Protein AF-A0AAE0ARJ4-F1 (afdb_monomer_lite)

Structure (mmCIF, N/CA/C/O backbone):
data_AF-A0AAE0ARJ4-F1
#
_entry.id   AF-A0AAE0ARJ4-F1
#
loop_
_atom_site.group_PDB
_atom_site.id
_atom_site.type_symbol
_atom_site.label_atom_id
_atom_site.label_alt_id
_atom_site.label_comp_id
_atom_site.label_asym_id
_atom_site.label_entity_id
_atom_site.label_seq_id
_atom_site.pdbx_PDB_ins_code
_atom_site.Cartn_x
_atom_site.Cartn_y
_atom_site.Cartn_z
_atom_site.occupancy
_atom_site.B_iso_or_equiv
_atom_site.auth_seq_id
_atom_site.auth_comp_id
_atom_site.auth_asym_id
_atom_site.auth_atom_id
_atom_site.pdbx_PDB_model_num
ATOM 1 N N . MET A 1 1 ? -8.077 -15.598 64.059 1.00 39.16 1 MET A N 1
ATOM 2 C CA . MET A 1 1 ? -7.031 -16.330 63.317 1.00 39.16 1 MET A CA 1
ATOM 3 C C . MET A 1 1 ? -6.894 -15.652 61.961 1.00 39.16 1 MET A C 1
ATOM 5 O O . MET A 1 1 ? -7.806 -15.811 61.159 1.00 39.16 1 MET A O 1
ATOM 9 N N . PRO A 1 2 ? -5.884 -14.800 61.727 1.00 33.97 2 PRO A N 1
ATOM 10 C CA . PRO A 1 2 ? -5.671 -14.218 60.411 1.00 33.97 2 PRO A CA 1
ATOM 11 C C . PRO A 1 2 ? -4.959 -15.254 59.535 1.00 33.97 2 PRO A C 1
ATOM 13 O O . PRO A 1 2 ? -3.870 -15.714 59.869 1.00 33.97 2 PRO A O 1
ATOM 16 N N . THR A 1 3 ? -5.609 -15.664 58.452 1.00 35.19 3 THR A N 1
ATOM 17 C CA . THR A 1 3 ? -5.031 -16.571 57.459 1.00 35.19 3 THR A CA 1
ATOM 18 C C . THR A 1 3 ? -4.068 -15.775 56.588 1.00 35.19 3 THR A C 1
ATOM 20 O O . THR A 1 3 ? -4.485 -14.926 55.803 1.00 35.19 3 THR A O 1
ATOM 23 N N . THR A 1 4 ? -2.774 -16.029 56.754 1.00 36.47 4 THR A N 1
ATOM 24 C CA . THR A 1 4 ? -1.713 -15.546 55.870 1.00 36.47 4 THR A CA 1
ATOM 25 C C . THR A 1 4 ? -1.931 -16.141 54.480 1.00 36.47 4 THR A C 1
ATOM 27 O O . THR A 1 4 ? -1.872 -17.357 54.314 1.00 36.47 4 THR A O 1
ATOM 30 N N . VAL A 1 5 ? -2.219 -15.303 53.485 1.00 41.47 5 VAL A N 1
ATOM 31 C CA . VAL A 1 5 ? -2.257 -15.717 52.078 1.00 41.47 5 VAL A CA 1
ATOM 32 C C . VAL A 1 5 ? -0.826 -15.649 51.552 1.00 41.47 5 VAL A C 1
ATOM 34 O O . VAL A 1 5 ? -0.248 -14.566 51.476 1.00 41.47 5 VAL A O 1
ATOM 37 N N . GLU A 1 6 ? -0.231 -16.800 51.239 1.00 35.50 6 GLU A N 1
ATOM 38 C CA . GLU A 1 6 ? 1.051 -16.845 50.532 1.00 35.50 6 GLU A CA 1
ATOM 39 C C . GLU A 1 6 ? 0.891 -16.317 49.095 1.00 35.50 6 GLU A C 1
ATOM 41 O O . GLU A 1 6 ? -0.122 -16.590 48.444 1.00 35.50 6 GLU A O 1
ATOM 46 N N . PRO A 1 7 ? 1.873 -15.571 48.560 1.00 34.31 7 PRO A N 1
ATOM 47 C CA . PRO A 1 7 ? 1.808 -15.081 47.193 1.00 34.31 7 PRO A CA 1
ATOM 48 C C . PRO A 1 7 ? 1.959 -16.233 46.191 1.00 34.31 7 PRO A C 1
ATOM 50 O O . PRO A 1 7 ? 2.923 -17.000 46.224 1.00 34.31 7 PRO A O 1
ATOM 53 N N . VAL A 1 8 ? 1.014 -16.311 45.253 1.00 38.69 8 VAL A N 1
ATOM 54 C CA . VAL A 1 8 ? 1.065 -17.209 44.095 1.00 38.69 8 VAL A CA 1
ATOM 55 C C . VAL A 1 8 ? 2.294 -16.858 43.252 1.00 38.69 8 VAL A C 1
ATOM 57 O O . VAL A 1 8 ? 2.370 -15.782 42.659 1.00 38.69 8 VAL A O 1
ATOM 60 N N . LYS A 1 9 ? 3.269 -17.770 43.181 1.00 34.84 9 LYS A N 1
ATOM 61 C CA . LYS A 1 9 ? 4.365 -17.683 42.210 1.00 34.84 9 LYS A CA 1
ATOM 62 C C . LYS A 1 9 ? 3.799 -17.948 40.814 1.00 34.84 9 LYS A C 1
ATOM 64 O O . LYS A 1 9 ? 3.525 -19.092 40.467 1.00 34.84 9 LYS A O 1
ATOM 69 N N . LEU A 1 10 ? 3.645 -16.898 40.011 1.00 35.44 10 LEU A N 1
ATOM 70 C CA . LEU A 1 10 ? 3.461 -17.020 38.565 1.00 35.44 10 LEU A CA 1
ATOM 71 C C . LEU A 1 10 ? 4.750 -17.590 37.960 1.00 35.44 10 LEU A C 1
ATOM 73 O O . LEU A 1 10 ? 5.777 -16.914 37.895 1.00 35.44 10 LEU A O 1
ATOM 77 N N . SER A 1 11 ? 4.712 -18.858 37.551 1.00 37.19 11 SER A N 1
ATOM 78 C CA . SER A 1 11 ? 5.770 -19.461 36.746 1.00 37.19 11 SER A CA 1
ATOM 79 C C . SER A 1 11 ? 5.710 -18.878 35.333 1.00 37.19 11 SER A C 1
ATOM 81 O O . SER A 1 11 ? 4.881 -19.283 34.519 1.00 37.19 11 SER A O 1
ATOM 83 N N . ASN A 1 12 ? 6.595 -17.928 35.037 1.00 39.12 12 ASN A N 1
ATOM 84 C CA . ASN A 1 12 ? 6.851 -17.466 33.676 1.00 39.12 12 ASN A CA 1
ATOM 85 C C . ASN A 1 12 ? 7.648 -18.529 32.916 1.00 39.12 12 ASN A C 1
ATOM 87 O O . ASN A 1 12 ? 8.866 -18.445 32.786 1.00 39.12 12 ASN A O 1
ATOM 91 N N . SER A 1 13 ? 6.954 -19.538 32.413 1.00 39.25 13 SER A N 1
ATOM 92 C CA . SER A 1 13 ? 7.490 -20.427 31.387 1.00 39.25 13 SER A CA 1
ATOM 93 C C . SER A 1 13 ? 6.327 -20.937 30.552 1.00 39.25 13 SER A C 1
ATOM 95 O O . SER A 1 13 ? 5.707 -21.948 30.878 1.00 39.25 13 SER A O 1
ATOM 97 N N . ILE A 1 14 ? 6.013 -20.192 29.490 1.00 39.69 14 ILE A N 1
ATOM 98 C CA . ILE A 1 14 ? 5.225 -20.702 28.368 1.00 39.69 14 ILE A CA 1
ATOM 99 C C . ILE A 1 14 ? 6.068 -21.819 27.733 1.00 39.69 14 ILE A C 1
ATOM 101 O O . ILE A 1 14 ? 7.216 -21.552 27.372 1.00 39.69 14 ILE A O 1
ATOM 105 N N . PRO A 1 15 ? 5.562 -23.056 27.606 1.00 32.00 15 PRO A N 1
ATOM 106 C CA . PRO A 1 15 ? 6.270 -24.108 26.891 1.00 32.00 15 PRO A CA 1
ATOM 107 C C . PRO A 1 15 ? 6.385 -23.722 25.411 1.00 32.00 15 PRO A C 1
ATOM 109 O O . PRO A 1 15 ? 5.408 -23.772 24.669 1.00 32.00 15 PRO A O 1
ATOM 112 N N . THR A 1 16 ? 7.574 -23.323 24.964 1.00 33.66 16 THR A N 1
ATOM 113 C CA . THR A 1 16 ? 7.905 -23.178 23.543 1.00 33.66 16 THR A CA 1
ATOM 114 C C . THR A 1 16 ? 8.183 -24.554 22.952 1.00 33.66 16 THR A C 1
ATOM 116 O O . THR A 1 16 ? 9.319 -24.928 22.676 1.00 33.66 16 THR A O 1
ATOM 119 N N . THR A 1 17 ? 7.128 -25.338 22.749 1.00 32.78 17 THR A N 1
ATOM 120 C CA . THR A 1 17 ? 7.165 -26.389 21.733 1.00 32.78 17 THR A CA 1
ATOM 121 C C . THR A 1 17 ? 6.863 -25.712 20.405 1.00 32.78 17 THR A C 1
ATOM 123 O O . THR A 1 17 ? 5.702 -25.480 20.072 1.00 32.78 17 THR A O 1
ATOM 126 N N . THR A 1 18 ? 7.907 -25.317 19.678 1.00 34.06 18 THR A N 1
ATOM 127 C CA . THR A 1 18 ? 7.782 -24.916 18.276 1.00 34.06 18 THR A CA 1
ATOM 128 C C . THR A 1 18 ? 7.120 -26.073 17.522 1.00 34.06 18 THR A C 1
ATOM 130 O O . THR A 1 18 ? 7.649 -27.189 17.557 1.00 34.06 18 THR A O 1
ATOM 133 N N . PRO A 1 19 ? 5.957 -25.864 16.877 1.00 37.56 19 PRO A N 1
ATOM 134 C CA . PRO A 1 19 ? 5.402 -26.857 15.970 1.00 37.56 19 PRO A CA 1
ATOM 135 C C . PRO A 1 19 ? 6.440 -27.172 14.884 1.00 37.56 19 PRO A C 1
ATOM 137 O O . PRO A 1 19 ? 7.241 -26.292 14.552 1.00 37.56 19 PRO A O 1
ATOM 140 N N . PRO A 1 20 ? 6.460 -28.392 14.322 1.00 38.47 20 PRO A N 1
ATOM 141 C CA . PRO A 1 20 ? 7.282 -28.666 13.151 1.00 38.47 20 PRO A CA 1
ATOM 142 C C . PRO A 1 20 ? 6.956 -27.619 12.080 1.00 38.47 20 PRO A C 1
ATOM 144 O O . PRO A 1 20 ? 5.800 -27.465 11.693 1.00 38.47 20 PRO A O 1
ATOM 147 N N . HIS A 1 21 ? 7.968 -26.849 11.675 1.00 46.66 21 HIS A N 1
ATOM 148 C CA . HIS A 1 21 ? 7.829 -25.872 10.606 1.00 46.66 21 HIS A CA 1
ATOM 149 C C . HIS A 1 21 ? 7.408 -26.617 9.341 1.00 46.66 21 HIS A C 1
ATOM 151 O O . HIS A 1 21 ? 8.157 -27.465 8.850 1.00 46.66 21 HIS A O 1
ATOM 157 N N . ASP A 1 22 ? 6.228 -26.292 8.814 1.00 50.38 22 ASP A N 1
ATOM 158 C CA . ASP A 1 22 ? 5.910 -26.625 7.434 1.00 50.38 22 ASP A CA 1
ATOM 159 C C . ASP A 1 22 ? 7.039 -26.073 6.547 1.00 50.38 22 ASP A C 1
ATOM 161 O O . ASP A 1 22 ? 7.503 -24.946 6.776 1.00 50.38 22 ASP A O 1
ATOM 165 N N . PRO A 1 23 ? 7.533 -26.848 5.566 1.00 53.09 23 PRO A N 1
ATOM 166 C CA . PRO A 1 23 ? 8.534 -26.345 4.643 1.00 53.09 23 PRO A CA 1
ATOM 167 C C . PRO A 1 23 ? 7.993 -25.070 3.996 1.00 53.09 23 PRO A C 1
ATOM 169 O O . PRO A 1 23 ? 6.851 -25.045 3.530 1.00 53.09 23 PRO A O 1
ATOM 172 N N . LEU A 1 24 ? 8.816 -24.014 4.000 1.00 44.53 24 LEU A N 1
ATOM 173 C CA . LEU A 1 24 ? 8.483 -22.727 3.389 1.00 44.53 24 LEU A CA 1
ATOM 174 C C . LEU A 1 24 ? 7.865 -22.981 2.005 1.00 44.53 24 LEU A C 1
ATOM 176 O O . LEU A 1 24 ? 8.424 -23.773 1.245 1.00 44.53 24 LEU A O 1
ATOM 180 N N . PRO A 1 25 ? 6.721 -22.376 1.660 1.00 50.94 25 PRO A N 1
ATOM 181 C CA . PRO A 1 25 ? 6.145 -22.549 0.336 1.00 50.94 25 PRO A CA 1
ATOM 182 C C . PRO A 1 25 ? 7.183 -22.287 -0.758 1.00 50.94 25 PRO A C 1
ATOM 184 O O . PRO A 1 25 ? 8.028 -21.410 -0.598 1.00 50.94 25 PRO A O 1
ATOM 187 N N . LYS A 1 26 ? 7.129 -23.034 -1.868 1.00 47.22 26 LYS A N 1
ATOM 188 C CA . LYS A 1 26 ? 8.142 -22.972 -2.943 1.00 47.22 26 LYS A CA 1
ATOM 189 C C . LYS A 1 26 ? 8.453 -21.544 -3.422 1.00 47.22 26 LYS A C 1
ATOM 191 O O . LYS A 1 26 ? 9.600 -21.259 -3.731 1.00 47.22 26 LYS A O 1
ATOM 196 N N . TYR A 1 27 ? 7.473 -20.638 -3.368 1.00 49.41 27 TYR A N 1
ATOM 197 C CA . TYR A 1 27 ? 7.632 -19.218 -3.710 1.00 49.41 27 TYR A CA 1
ATOM 198 C C . TYR A 1 27 ? 8.577 -18.424 -2.781 1.00 49.41 27 TYR A C 1
ATOM 200 O O . TYR A 1 27 ? 8.923 -17.291 -3.089 1.00 49.41 27 TYR A O 1
ATOM 208 N N . LEU A 1 28 ? 8.994 -18.990 -1.642 1.00 39.81 28 LEU A N 1
ATOM 209 C CA . LEU A 1 28 ? 10.001 -18.427 -0.730 1.00 39.81 28 LEU A CA 1
ATOM 210 C C . LEU A 1 28 ? 11.362 -19.136 -0.830 1.00 39.81 28 LEU A C 1
ATOM 212 O O . LEU A 1 28 ? 12.281 -18.764 -0.106 1.00 39.81 28 LEU A O 1
ATOM 216 N N . GLN A 1 29 ? 11.486 -20.182 -1.656 1.00 46.53 29 GLN A N 1
ATOM 217 C CA . GLN A 1 29 ? 12.683 -21.034 -1.731 1.00 46.53 29 GLN A CA 1
ATOM 218 C C . GLN A 1 29 ? 13.488 -20.865 -3.029 1.00 46.53 29 GLN A C 1
ATOM 220 O O . GLN A 1 29 ? 14.588 -21.405 -3.127 1.00 46.53 29 GLN A O 1
ATOM 225 N N . GLU A 1 30 ? 12.976 -20.140 -4.023 1.00 43.16 30 GLU A N 1
ATOM 226 C CA . GLU A 1 30 ? 13.669 -19.948 -5.300 1.00 43.16 30 GLU A CA 1
ATOM 227 C C . GLU A 1 30 ? 14.527 -18.671 -5.270 1.00 43.16 30 GLU A C 1
ATOM 229 O O . GLU A 1 30 ? 14.035 -17.562 -5.475 1.00 43.16 30 GLU A O 1
ATOM 234 N N . GLU A 1 31 ? 15.836 -18.823 -5.037 1.00 46.34 31 GLU A N 1
ATOM 235 C CA . GLU A 1 31 ? 16.823 -17.806 -5.422 1.00 46.34 31 GLU A CA 1
ATOM 236 C C . GLU A 1 31 ? 16.852 -17.724 -6.958 1.00 46.34 31 GLU A C 1
ATOM 238 O O . GLU A 1 31 ? 17.425 -18.566 -7.648 1.00 46.34 31 GLU A O 1
ATOM 243 N N . TYR A 1 32 ? 16.155 -16.726 -7.501 1.00 50.34 32 TYR A N 1
ATOM 244 C CA . TYR A 1 32 ? 15.994 -16.519 -8.938 1.00 50.34 32 TYR A CA 1
ATOM 245 C C . TYR A 1 32 ? 17.234 -15.834 -9.531 1.00 50.34 32 TYR A C 1
ATOM 247 O O . TYR A 1 32 ? 17.537 -14.681 -9.212 1.00 50.34 32 TYR A O 1
ATOM 255 N N . GLU A 1 33 ? 17.947 -16.509 -10.435 1.00 50.28 33 GLU A N 1
ATOM 256 C CA . GLU A 1 33 ? 19.077 -15.906 -11.148 1.00 50.28 33 GLU A CA 1
ATOM 257 C C . GLU A 1 33 ? 18.603 -14.764 -12.075 1.00 50.28 33 GLU A C 1
ATOM 259 O O . GLU A 1 33 ? 17.806 -14.930 -13.004 1.00 50.28 33 GLU A O 1
ATOM 264 N N . MET A 1 34 ? 19.097 -13.555 -11.808 1.00 48.94 34 MET A N 1
ATOM 265 C CA . MET A 1 34 ? 18.763 -12.331 -12.542 1.00 48.94 34 MET A CA 1
ATOM 266 C C . MET A 1 34 ? 19.471 -12.296 -13.908 1.00 48.94 34 MET A C 1
ATOM 268 O O . MET A 1 34 ? 20.697 -12.414 -13.974 1.00 48.94 34 MET A O 1
ATOM 272 N N . THR A 1 35 ? 18.724 -12.095 -15.003 1.00 61.16 35 THR A N 1
ATOM 273 C CA . THR A 1 35 ? 19.304 -11.989 -16.363 1.00 61.16 35 THR A CA 1
ATOM 274 C C . THR A 1 35 ? 20.136 -10.713 -16.513 1.00 61.16 35 THR A C 1
ATOM 276 O O . THR A 1 35 ? 19.905 -9.731 -15.808 1.00 61.16 35 THR A O 1
ATOM 279 N N . GLN A 1 36 ? 21.099 -10.705 -17.440 1.00 56.56 36 GLN A N 1
ATOM 280 C CA . GLN A 1 36 ? 21.997 -9.559 -17.631 1.00 56.56 36 GLN A CA 1
ATOM 281 C C . GLN A 1 36 ? 21.244 -8.281 -18.036 1.00 56.56 36 GLN A C 1
ATOM 283 O O . GLN A 1 36 ? 21.473 -7.234 -17.445 1.00 56.56 36 GLN A O 1
ATOM 288 N N . GLU A 1 37 ? 20.252 -8.390 -18.921 1.00 60.66 37 GLU A N 1
ATOM 289 C CA . GLU A 1 37 ? 19.380 -7.267 -19.307 1.00 60.66 37 GLU A CA 1
ATOM 290 C C . GLU A 1 37 ? 18.647 -6.647 -18.103 1.00 60.66 37 GLU A C 1
ATOM 292 O O . GLU A 1 37 ? 18.490 -5.431 -18.015 1.00 60.66 37 GLU A O 1
ATOM 297 N N . ARG A 1 38 ? 18.249 -7.473 -17.122 1.00 58.12 38 ARG A N 1
ATOM 298 C CA . ARG A 1 38 ? 17.591 -7.006 -15.891 1.00 58.12 38 ARG A CA 1
ATOM 299 C C . ARG A 1 38 ? 18.560 -6.254 -14.977 1.00 58.12 38 ARG A C 1
ATOM 301 O O . ARG A 1 38 ? 18.168 -5.261 -14.370 1.00 58.12 38 ARG A O 1
ATOM 308 N N . LYS A 1 39 ? 19.823 -6.689 -14.908 1.00 60.81 39 LYS A N 1
ATOM 309 C CA . LYS A 1 39 ? 20.883 -5.989 -14.161 1.00 60.81 39 LYS A CA 1
ATOM 310 C C . LYS A 1 39 ? 21.194 -4.628 -14.776 1.00 60.81 39 LYS A C 1
ATOM 312 O O . LYS A 1 39 ? 21.363 -3.655 -14.042 1.00 60.81 39 LYS A O 1
ATOM 317 N N . ASP A 1 40 ? 21.229 -4.557 -16.102 1.00 67.38 40 ASP A N 1
ATOM 318 C CA . ASP A 1 40 ? 21.534 -3.322 -16.823 1.00 67.38 40 ASP A CA 1
ATOM 319 C C . ASP A 1 40 ? 20.404 -2.290 -16.650 1.00 67.38 40 ASP A C 1
ATOM 321 O O . ASP A 1 40 ? 20.677 -1.126 -16.351 1.00 67.38 40 ASP A O 1
ATOM 325 N N . LEU A 1 41 ? 19.137 -2.726 -16.699 1.00 65.62 41 LEU A N 1
ATOM 326 C CA . LEU A 1 41 ? 17.982 -1.865 -16.41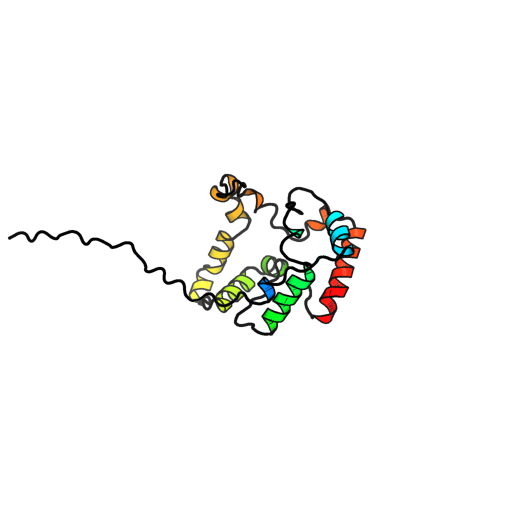8 1.00 65.62 41 LEU A CA 1
ATOM 327 C C . LEU A 1 41 ? 17.999 -1.336 -14.976 1.00 65.62 41 LEU A C 1
ATOM 329 O O . LEU A 1 41 ? 17.880 -0.130 -14.771 1.00 65.62 41 LEU A O 1
ATOM 333 N N . VAL A 1 42 ? 18.203 -2.203 -13.976 1.00 61.97 42 VAL A N 1
ATOM 334 C CA . VAL A 1 42 ? 18.286 -1.788 -12.561 1.00 61.97 42 VAL A CA 1
ATOM 335 C C . VAL A 1 42 ? 19.417 -0.782 -12.341 1.00 61.97 42 VAL A C 1
ATOM 337 O O . VAL A 1 42 ? 19.243 0.185 -11.603 1.00 61.97 42 VAL A O 1
ATOM 340 N N . SER A 1 43 ? 20.554 -0.977 -13.011 1.00 63.56 43 SER A N 1
ATOM 341 C CA . SER A 1 43 ? 21.707 -0.069 -12.920 1.00 63.56 43 SER A CA 1
ATOM 342 C C . SER A 1 43 ? 21.460 1.296 -13.571 1.00 63.56 43 SER A C 1
ATOM 344 O O . SER A 1 43 ? 22.158 2.254 -13.250 1.00 63.56 43 SER A O 1
ATOM 346 N N . SER A 1 44 ? 20.485 1.392 -14.480 1.00 66.38 44 SER A N 1
ATOM 347 C CA . SER A 1 44 ? 20.115 2.636 -15.167 1.00 66.38 44 SER A CA 1
ATOM 348 C C . SER A 1 44 ? 19.120 3.510 -14.392 1.00 66.38 44 SER A C 1
ATOM 350 O O . SER A 1 44 ? 18.904 4.665 -14.762 1.00 66.38 44 SER A O 1
ATOM 352 N N . LEU A 1 45 ? 18.511 2.987 -13.319 1.00 62.94 45 LEU A N 1
ATOM 353 C CA . LEU A 1 45 ? 17.535 3.728 -12.519 1.00 62.94 45 LEU A CA 1
ATOM 354 C C . LEU A 1 45 ? 18.215 4.771 -11.610 1.00 62.94 45 LEU A C 1
ATOM 356 O O . LEU A 1 45 ? 19.328 4.541 -11.124 1.00 62.94 45 LEU A O 1
ATOM 360 N N . PRO A 1 46 ? 17.552 5.909 -11.317 1.00 56.09 46 PRO A N 1
ATOM 361 C CA . PRO A 1 46 ? 18.133 6.958 -10.490 1.00 56.09 46 PRO A CA 1
ATOM 362 C C . PRO A 1 46 ? 18.447 6.440 -9.084 1.00 56.09 46 PRO A C 1
ATOM 364 O O . PRO A 1 46 ? 17.595 5.874 -8.400 1.00 56.09 46 PRO A O 1
ATOM 367 N N . THR A 1 47 ? 19.676 6.663 -8.624 1.00 57.53 47 THR A N 1
ATOM 368 C CA . THR A 1 47 ? 20.163 6.179 -7.319 1.00 57.53 47 THR A CA 1
ATOM 369 C C . THR A 1 47 ? 19.849 7.143 -6.166 1.00 57.53 47 THR A C 1
ATOM 371 O O . THR A 1 47 ? 20.429 7.036 -5.084 1.00 57.53 47 THR A O 1
ATOM 374 N N . GLU A 1 48 ? 18.965 8.124 -6.378 1.00 52.75 48 GLU A N 1
ATOM 375 C CA . GLU A 1 48 ? 18.629 9.097 -5.340 1.00 52.75 48 GLU A CA 1
ATOM 376 C C . GLU A 1 48 ? 17.984 8.426 -4.116 1.00 52.75 48 GLU A C 1
ATOM 378 O O . GLU A 1 48 ? 17.264 7.426 -4.214 1.00 52.75 48 GLU A O 1
ATOM 383 N N . LYS A 1 49 ? 18.272 8.989 -2.930 1.00 47.25 49 LYS A N 1
ATOM 384 C CA . LYS A 1 49 ? 17.845 8.479 -1.618 1.00 47.25 49 LYS A CA 1
ATOM 385 C C . LYS A 1 49 ? 16.323 8.310 -1.567 1.00 47.25 49 LYS A C 1
ATOM 387 O O . LYS A 1 49 ? 15.592 9.249 -1.264 1.00 47.25 49 LYS A O 1
ATOM 392 N N . GLY A 1 50 ? 15.864 7.090 -1.819 1.00 51.28 50 GLY A N 1
ATOM 393 C CA . GLY A 1 50 ? 14.459 6.700 -1.718 1.00 51.28 50 GLY A CA 1
ATOM 394 C C . GLY A 1 50 ? 13.988 5.727 -2.793 1.00 51.28 50 GLY A C 1
ATOM 395 O O . GLY A 1 50 ? 12.949 5.110 -2.599 1.00 51.28 50 GLY A O 1
ATOM 396 N N . TRP A 1 51 ? 14.732 5.573 -3.890 1.00 45.94 51 TRP A N 1
ATOM 397 C CA . TRP A 1 51 ? 14.341 4.705 -5.010 1.00 45.94 51 TRP A CA 1
ATOM 398 C C . TRP A 1 51 ? 15.093 3.377 -5.013 1.00 45.94 51 TRP A C 1
ATOM 400 O O . TRP A 1 51 ? 14.531 2.326 -5.303 1.00 45.94 51 TRP A O 1
ATOM 410 N N . LEU A 1 52 ? 16.354 3.419 -4.593 1.00 46.91 52 LEU A N 1
ATOM 411 C CA . LEU A 1 52 ? 17.209 2.261 -4.405 1.00 46.91 52 LEU A CA 1
ATOM 412 C C . LEU A 1 52 ? 17.929 2.436 -3.069 1.00 46.91 52 LEU A C 1
ATOM 414 O O . LEU A 1 52 ? 19.013 3.010 -2.992 1.00 46.91 52 LEU A O 1
ATOM 418 N N . THR A 1 53 ? 17.368 1.915 -1.978 1.00 45.00 53 THR A N 1
ATOM 419 C CA . THR A 1 53 ? 18.268 1.371 -0.955 1.00 45.00 53 THR A CA 1
ATOM 420 C C . THR A 1 53 ? 19.132 0.359 -1.700 1.00 45.00 53 THR A C 1
ATOM 422 O O . THR A 1 53 ? 18.581 -0.523 -2.358 1.00 45.00 53 THR A O 1
ATOM 425 N N . ASN A 1 54 ? 20.460 0.512 -1.643 1.00 45.34 54 ASN A N 1
ATOM 426 C CA . ASN A 1 54 ? 21.484 -0.236 -2.404 1.00 45.34 54 ASN A CA 1
ATOM 427 C C . ASN A 1 54 ? 21.405 -1.781 -2.311 1.00 45.34 54 ASN A C 1
ATOM 429 O O . ASN A 1 54 ? 22.272 -2.479 -2.821 1.00 45.34 54 ASN A O 1
ATOM 433 N N . TYR A 1 55 ? 20.363 -2.311 -1.677 1.00 43.06 55 TYR A N 1
ATOM 434 C CA . TYR A 1 55 ? 20.129 -3.705 -1.362 1.00 43.06 55 TYR A CA 1
ATOM 435 C C . TYR A 1 55 ? 18.751 -4.217 -1.820 1.00 43.06 55 TYR A C 1
ATOM 437 O O . TYR A 1 55 ? 18.587 -5.423 -1.908 1.00 43.06 55 TYR A O 1
ATOM 445 N N . LEU A 1 56 ? 17.754 -3.382 -2.156 1.00 43.00 56 LEU A N 1
ATOM 446 C CA . LEU A 1 56 ? 16.395 -3.900 -2.429 1.00 43.00 56 LEU A CA 1
ATOM 447 C C . LEU A 1 56 ? 16.282 -4.713 -3.728 1.00 43.00 56 LEU A C 1
ATOM 449 O O . LEU A 1 56 ? 15.542 -5.691 -3.769 1.00 43.00 56 LEU A O 1
ATOM 453 N N . HIS A 1 57 ? 17.063 -4.381 -4.758 1.00 48.78 57 HIS A N 1
ATOM 454 C CA . HIS A 1 57 ? 17.084 -5.149 -6.008 1.00 48.78 57 HIS A CA 1
ATOM 455 C C . HIS A 1 57 ? 17.722 -6.545 -5.858 1.00 48.78 57 HIS A C 1
ATOM 457 O O . HIS A 1 57 ? 17.574 -7.373 -6.750 1.00 48.78 57 HIS A O 1
ATOM 463 N N . GLN A 1 58 ? 18.440 -6.815 -4.757 1.00 46.16 58 GLN A N 1
ATOM 464 C CA . GLN A 1 58 ? 19.126 -8.094 -4.536 1.00 46.16 58 GLN A CA 1
ATOM 465 C C . GLN A 1 58 ? 18.236 -9.188 -3.933 1.00 46.16 58 GLN A C 1
ATOM 467 O O . GLN A 1 58 ? 18.619 -10.348 -4.020 1.00 46.16 58 GLN A O 1
ATOM 472 N N . TYR A 1 59 ? 17.075 -8.871 -3.345 1.00 48.56 59 TYR A N 1
ATOM 473 C CA . TYR A 1 59 ? 16.403 -9.831 -2.453 1.00 48.56 59 TYR A CA 1
ATOM 474 C C . TYR A 1 59 ? 15.068 -10.413 -2.929 1.00 48.56 59 TYR A C 1
ATOM 476 O O . TYR A 1 59 ? 14.604 -11.360 -2.302 1.00 48.56 59 TYR A O 1
ATOM 484 N N . GLN A 1 60 ? 14.412 -9.894 -3.975 1.00 52.41 60 GLN A N 1
ATOM 485 C CA . GLN A 1 60 ? 13.021 -10.297 -4.277 1.00 52.41 60 GLN A CA 1
ATOM 486 C C . GLN A 1 60 ? 12.701 -10.396 -5.772 1.00 52.41 60 GLN A C 1
ATOM 488 O O . GLN A 1 60 ? 11.634 -9.981 -6.216 1.00 52.41 60 GLN A O 1
ATOM 493 N N . GLY A 1 61 ? 13.628 -10.980 -6.538 1.00 59.41 61 GLY A N 1
ATOM 494 C CA . GLY A 1 61 ? 13.396 -11.383 -7.924 1.00 59.41 61 GLY A CA 1
ATOM 495 C C . GLY A 1 61 ? 12.940 -10.250 -8.859 1.00 59.41 61 GLY A C 1
ATOM 496 O O . GLY A 1 61 ? 12.957 -9.067 -8.520 1.00 59.41 61 GLY A O 1
ATOM 497 N N . PRO A 1 62 ? 12.572 -10.579 -10.098 1.00 75.38 62 PRO A N 1
ATOM 498 C CA . PRO A 1 62 ? 12.017 -9.610 -11.034 1.00 75.38 62 PRO A CA 1
ATOM 499 C C . PRO A 1 62 ? 10.640 -9.135 -10.545 1.00 75.38 62 PRO A C 1
ATOM 501 O O . PRO A 1 62 ? 9.747 -9.953 -10.334 1.00 75.38 62 PRO A O 1
ATOM 504 N N . TYR A 1 63 ? 10.450 -7.817 -10.416 1.00 82.00 63 TYR A N 1
ATOM 505 C CA . TYR A 1 63 ? 9.222 -7.201 -9.886 1.00 82.00 63 TYR A CA 1
ATOM 506 C C . TYR A 1 63 ? 7.928 -7.778 -10.491 1.00 82.00 63 TYR A C 1
ATOM 508 O O . TYR A 1 63 ? 7.026 -8.173 -9.755 1.00 82.00 63 TYR A O 1
ATOM 516 N N . TRP A 1 64 ? 7.848 -7.879 -11.823 1.00 84.81 64 TRP A N 1
ATOM 517 C CA . TRP A 1 64 ? 6.655 -8.393 -12.505 1.00 84.81 64 TRP A CA 1
ATOM 518 C C . TRP A 1 64 ? 6.374 -9.863 -12.204 1.00 84.81 64 TRP A C 1
ATOM 520 O O . TRP A 1 64 ? 5.211 -10.224 -12.061 1.00 84.81 64 TRP A O 1
ATOM 530 N N . ASP A 1 65 ? 7.410 -10.694 -12.079 1.00 82.31 65 ASP A N 1
ATOM 531 C CA . ASP A 1 65 ? 7.242 -12.118 -11.774 1.00 82.31 65 ASP A CA 1
ATOM 532 C C . ASP A 1 65 ? 6.665 -12.262 -10.352 1.00 82.31 65 ASP A C 1
ATOM 534 O O . ASP A 1 65 ? 5.643 -12.919 -10.160 1.00 82.31 65 ASP A O 1
ATOM 538 N N . HIS A 1 66 ? 7.210 -11.509 -9.386 1.00 84.50 66 HIS A N 1
ATOM 539 C CA . HIS A 1 66 ? 6.689 -11.458 -8.016 1.00 84.50 66 HIS A CA 1
ATOM 540 C C . HIS A 1 66 ? 5.225 -10.981 -7.959 1.00 84.50 66 HIS A C 1
ATOM 542 O O . HIS A 1 66 ? 4.390 -11.573 -7.273 1.00 84.50 66 HIS A O 1
ATOM 548 N N . VAL A 1 67 ? 4.884 -9.917 -8.691 1.00 89.56 67 VAL A N 1
ATOM 549 C CA . VAL A 1 67 ? 3.505 -9.410 -8.779 1.00 89.56 67 VAL A CA 1
ATOM 550 C C . VAL A 1 67 ? 2.566 -10.458 -9.384 1.00 89.56 67 VAL A C 1
ATOM 552 O O . VAL A 1 67 ? 1.477 -10.685 -8.853 1.00 89.56 67 VAL A O 1
ATOM 555 N N . LEU A 1 68 ? 2.981 -11.118 -10.468 1.00 89.38 68 LEU A N 1
ATOM 556 C CA . LEU A 1 68 ? 2.184 -12.132 -11.156 1.00 89.38 68 LEU A CA 1
ATOM 557 C C . LEU A 1 68 ? 1.941 -13.372 -10.300 1.00 89.38 68 LEU A C 1
ATOM 559 O O . LEU A 1 68 ? 0.846 -13.932 -10.356 1.00 89.38 68 LEU A O 1
ATOM 563 N N . ASP A 1 69 ? 2.924 -13.803 -9.517 1.00 89.12 69 ASP A N 1
ATOM 564 C CA . ASP A 1 69 ? 2.782 -14.973 -8.654 1.00 89.12 69 ASP A CA 1
ATOM 565 C C . ASP A 1 69 ? 1.734 -14.737 -7.564 1.00 89.12 69 ASP A C 1
ATOM 567 O O . ASP A 1 69 ? 0.838 -15.565 -7.376 1.00 89.12 69 ASP A O 1
ATOM 571 N N . TYR A 1 70 ? 1.756 -13.569 -6.914 1.00 91.25 70 TYR A N 1
ATOM 572 C CA . TYR A 1 70 ? 0.725 -13.206 -5.938 1.00 91.25 70 TYR A CA 1
ATOM 573 C C . TYR A 1 70 ? -0.631 -12.920 -6.584 1.00 91.25 70 TYR A C 1
ATOM 575 O O . TYR A 1 70 ? -1.663 -13.255 -5.999 1.00 91.25 70 TYR A O 1
ATOM 583 N N . TRP A 1 71 ? -0.654 -12.357 -7.795 1.00 94.38 71 TRP A N 1
ATOM 584 C CA . TRP A 1 71 ? -1.890 -12.189 -8.558 1.00 94.38 71 TRP A CA 1
ATOM 585 C C . TRP A 1 71 ? -2.553 -13.542 -8.829 1.00 94.38 71 TRP A C 1
ATOM 587 O O . TRP A 1 71 ? -3.704 -13.747 -8.444 1.00 94.38 71 TRP A O 1
ATOM 597 N N . LYS A 1 72 ? -1.817 -14.508 -9.389 1.00 93.44 72 LYS A N 1
ATOM 598 C CA . LYS A 1 72 ? -2.317 -15.872 -9.625 1.00 93.44 72 LYS A CA 1
ATOM 599 C C . LYS A 1 72 ? -2.757 -16.542 -8.325 1.00 93.44 72 LYS A C 1
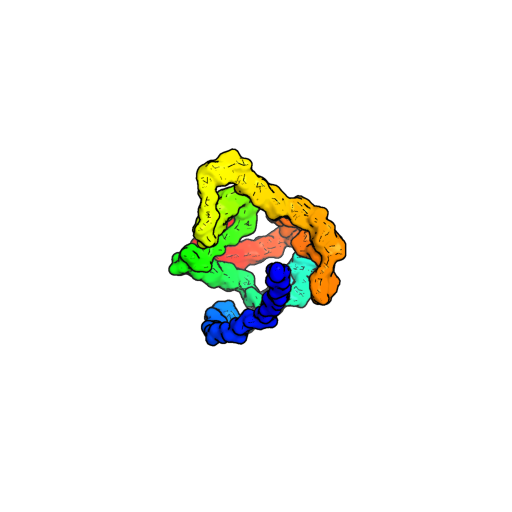ATOM 601 O O . LYS A 1 72 ? -3.859 -17.079 -8.266 1.00 93.44 72 LYS A O 1
ATOM 606 N N . ALA A 1 73 ? -1.950 -16.447 -7.266 1.00 94.56 73 ALA A N 1
ATOM 607 C CA . ALA A 1 73 ? -2.293 -17.017 -5.965 1.00 94.56 73 ALA A CA 1
ATOM 608 C C . ALA A 1 73 ? -3.593 -16.429 -5.389 1.00 94.56 73 ALA A C 1
ATOM 610 O O . ALA A 1 73 ? -4.378 -17.165 -4.793 1.00 94.56 73 ALA A O 1
ATOM 611 N N . SER A 1 74 ? -3.851 -15.134 -5.606 1.00 96.06 74 SER A N 1
ATOM 612 C CA . SER A 1 74 ? -5.101 -14.485 -5.190 1.00 96.06 74 SER A CA 1
ATOM 613 C C . SER A 1 74 ? -6.331 -14.972 -5.954 1.00 96.06 74 SER A C 1
ATOM 615 O O . SER A 1 74 ? -7.417 -15.030 -5.384 1.00 96.06 74 SER A O 1
ATOM 617 N N . LEU A 1 75 ? -6.165 -15.378 -7.217 1.00 95.12 75 LEU A N 1
ATOM 618 C CA . LEU A 1 75 ? -7.241 -15.965 -8.017 1.00 95.12 75 LEU A CA 1
ATOM 619 C C . LEU A 1 75 ? -7.500 -17.428 -7.638 1.00 95.12 75 LEU A C 1
ATOM 621 O O . LEU A 1 75 ? -8.647 -17.867 -7.619 1.00 95.12 75 LEU A O 1
ATOM 625 N N . GLU A 1 76 ? -6.443 -18.183 -7.335 1.00 96.69 76 GLU A N 1
ATOM 626 C CA . GLU A 1 76 ? -6.544 -19.597 -6.960 1.00 96.69 76 GLU A CA 1
ATOM 627 C C . GLU A 1 76 ? -7.073 -19.804 -5.536 1.00 96.69 76 GLU A C 1
ATOM 629 O O . GLU A 1 76 ? -7.768 -20.788 -5.280 1.00 96.69 76 GLU A O 1
ATOM 634 N N . LYS A 1 77 ? -6.704 -18.919 -4.600 1.00 95.75 77 LYS A N 1
ATOM 635 C CA . LYS A 1 77 ? -7.010 -19.034 -3.163 1.00 95.75 77 LYS A CA 1
ATOM 636 C C . LYS A 1 77 ? -7.469 -17.689 -2.588 1.00 95.75 77 LYS A C 1
ATOM 638 O O . LYS A 1 77 ? -6.783 -17.127 -1.723 1.00 95.75 77 LYS A O 1
ATOM 643 N N . PRO A 1 78 ? -8.608 -17.149 -3.055 1.00 95.00 78 PRO A N 1
ATOM 644 C CA . PRO A 1 78 ? -9.098 -15.834 -2.640 1.00 95.00 78 PRO A CA 1
ATOM 645 C C . PRO A 1 78 ? -9.400 -15.739 -1.136 1.00 95.00 78 PRO A C 1
ATOM 647 O O . PRO A 1 78 ? -9.408 -14.649 -0.578 1.00 95.00 78 PRO A O 1
ATOM 650 N N . GLU A 1 79 ? -9.604 -16.868 -0.456 1.00 94.94 79 GLU A N 1
ATOM 651 C CA . GLU A 1 79 ? -9.795 -16.951 0.994 1.00 94.94 79 GLU A CA 1
ATOM 652 C C . GLU A 1 79 ? -8.486 -16.900 1.800 1.00 94.94 79 GLU A C 1
ATOM 654 O O . GLU A 1 79 ? -8.520 -16.778 3.021 1.00 94.94 79 GLU A O 1
ATOM 659 N N . ARG A 1 80 ? -7.326 -17.016 1.137 1.00 95.44 80 ARG A N 1
ATOM 660 C CA . ARG A 1 80 ? -5.994 -17.005 1.776 1.00 95.44 80 ARG A CA 1
ATOM 661 C C . ARG A 1 80 ? -5.092 -15.879 1.305 1.00 95.44 80 ARG A C 1
ATOM 663 O O . ARG A 1 80 ? -4.150 -15.539 2.015 1.00 95.44 80 ARG A O 1
ATOM 670 N N . VAL A 1 81 ? -5.342 -15.328 0.120 1.00 96.56 81 VAL A N 1
ATOM 671 C CA . VAL A 1 81 ? -4.509 -14.283 -0.477 1.00 96.56 81 VAL A CA 1
ATOM 672 C C . VAL A 1 81 ? -5.392 -13.134 -0.947 1.00 96.56 81 VAL A C 1
ATOM 674 O O . VAL A 1 81 ? -6.087 -13.237 -1.954 1.00 96.56 81 VAL A O 1
ATOM 677 N N . LEU A 1 82 ? -5.316 -12.012 -0.233 1.00 96.62 82 LEU A N 1
ATOM 678 C CA . LEU A 1 82 ? -5.933 -10.755 -0.637 1.00 96.62 82 LEU A CA 1
ATOM 679 C C . LEU A 1 82 ? -4.925 -9.914 -1.423 1.00 96.62 82 LEU A C 1
ATOM 681 O O . LEU A 1 82 ? -3.941 -9.432 -0.867 1.00 96.62 82 LEU A O 1
ATOM 685 N N . PHE A 1 83 ? -5.194 -9.709 -2.711 1.00 96.31 83 PHE A N 1
ATOM 686 C CA . PHE A 1 83 ? -4.407 -8.810 -3.552 1.00 96.31 83 PHE A CA 1
ATOM 687 C C . PHE A 1 83 ? -5.003 -7.396 -3.525 1.00 96.31 83 PHE A C 1
ATOM 689 O O . PHE A 1 83 ? -6.195 -7.212 -3.794 1.00 96.31 83 PHE A O 1
ATOM 696 N N . LEU A 1 84 ? -4.174 -6.401 -3.199 1.00 95.69 84 LEU A N 1
ATOM 697 C CA . LEU A 1 84 ? -4.541 -4.984 -3.140 1.00 95.69 84 LEU A CA 1
ATOM 698 C C . LEU A 1 84 ? -3.578 -4.167 -4.002 1.00 95.69 84 LEU A C 1
ATOM 700 O O . LEU A 1 84 ? -2.370 -4.401 -3.971 1.00 95.69 84 LEU A O 1
ATOM 704 N N . LYS A 1 85 ? -4.109 -3.180 -4.726 1.00 94.44 85 LYS A N 1
ATOM 705 C CA . LYS A 1 85 ? -3.309 -2.193 -5.456 1.00 94.44 85 LYS A CA 1
ATOM 706 C C . LYS A 1 85 ? -3.229 -0.903 -4.651 1.00 94.44 85 LYS A C 1
ATOM 708 O O . LYS A 1 85 ? -4.231 -0.442 -4.103 1.00 94.44 85 LYS A O 1
ATOM 713 N N . PHE A 1 86 ? -2.032 -0.333 -4.565 1.00 93.19 86 PHE A N 1
ATOM 714 C CA . PHE A 1 86 ? -1.783 0.837 -3.729 1.00 93.19 86 PHE A CA 1
ATOM 715 C C . PHE A 1 86 ? -2.597 2.050 -4.194 1.00 93.19 86 PHE A C 1
ATOM 717 O O . PHE A 1 86 ? -3.193 2.740 -3.372 1.00 93.19 86 PHE A O 1
ATOM 724 N N . GLU A 1 87 ? -2.676 2.273 -5.504 1.00 93.12 87 GLU A N 1
ATOM 725 C CA . GLU A 1 87 ? -3.409 3.369 -6.134 1.00 93.12 87 GLU A CA 1
ATOM 726 C C . GLU A 1 87 ? -4.911 3.290 -5.835 1.00 93.12 87 GLU A C 1
ATOM 728 O O . GLU A 1 87 ? -5.510 4.292 -5.446 1.00 93.12 87 GLU A O 1
ATOM 733 N N . GLU A 1 88 ? -5.506 2.099 -5.941 1.00 94.38 88 GLU A N 1
ATOM 734 C CA . GLU A 1 88 ? -6.923 1.872 -5.627 1.00 94.38 88 GLU A CA 1
ATOM 735 C C . GLU A 1 88 ? -7.199 2.049 -4.132 1.00 94.38 88 GLU A C 1
ATOM 737 O O . GLU A 1 88 ? -8.160 2.718 -3.753 1.00 94.38 88 GLU A O 1
ATOM 742 N N . MET A 1 89 ? -6.316 1.533 -3.271 1.00 95.38 89 MET A N 1
ATOM 743 C CA . MET A 1 89 ? -6.401 1.750 -1.826 1.00 95.38 89 MET A CA 1
ATOM 744 C C . MET A 1 89 ? -6.303 3.237 -1.477 1.00 95.38 89 MET A C 1
ATOM 746 O O . MET A 1 89 ? -6.968 3.697 -0.554 1.00 95.38 89 MET A O 1
ATOM 750 N N . LYS A 1 90 ? -5.495 4.007 -2.210 1.00 92.88 90 LYS A N 1
ATOM 751 C CA . LYS A 1 90 ? -5.402 5.452 -2.009 1.00 92.88 90 LYS A CA 1
ATOM 752 C C . LYS A 1 90 ? -6.636 6.202 -2.506 1.00 92.88 90 LYS A C 1
ATOM 754 O O . LYS A 1 90 ? -7.007 7.204 -1.901 1.00 92.88 90 LYS A O 1
ATOM 759 N N . MET A 1 91 ? -7.239 5.742 -3.601 1.00 94.38 91 MET A N 1
ATOM 760 C CA . MET A 1 91 ? -8.424 6.350 -4.208 1.00 94.38 91 MET A CA 1
ATOM 761 C C . MET A 1 91 ? -9.692 6.076 -3.389 1.00 94.38 91 MET A C 1
ATOM 763 O O . MET A 1 91 ? -10.482 6.989 -3.161 1.00 94.38 91 MET A O 1
ATOM 767 N N . GLU A 1 92 ? -9.861 4.844 -2.906 1.00 96.19 92 GLU A N 1
ATOM 768 C CA . GLU A 1 92 ? -11.034 4.400 -2.146 1.00 96.19 92 GLU A CA 1
ATOM 769 C C . GLU A 1 92 ? -10.624 3.675 -0.849 1.00 96.19 92 GLU A C 1
ATOM 771 O O . GLU A 1 92 ? -10.864 2.471 -0.690 1.00 96.19 92 GLU A O 1
ATOM 776 N N . PRO A 1 93 ? -10.009 4.383 0.117 1.00 96.12 93 PRO A N 1
ATOM 777 C CA . PRO A 1 93 ? -9.425 3.760 1.304 1.00 96.12 93 PRO A CA 1
ATOM 778 C C . PRO A 1 93 ? -10.460 3.071 2.196 1.00 96.12 93 PRO A C 1
ATOM 780 O O . PRO A 1 93 ? -10.195 1.993 2.721 1.00 96.12 93 PRO A O 1
ATOM 783 N N . GLY A 1 94 ? -11.662 3.641 2.331 1.00 96.75 94 GLY A N 1
ATOM 784 C CA . GLY A 1 94 ? -12.743 3.033 3.114 1.00 96.75 94 GLY A CA 1
ATOM 785 C C . GLY A 1 94 ? -13.235 1.711 2.526 1.00 96.75 94 GLY A C 1
ATOM 786 O O . GLY A 1 94 ? -13.436 0.753 3.267 1.00 96.75 94 GLY A O 1
ATOM 787 N N . LEU A 1 95 ? -13.363 1.627 1.197 1.00 97.19 95 LEU A N 1
ATOM 788 C CA . LEU A 1 95 ? -13.755 0.395 0.507 1.00 97.19 95 LEU A CA 1
ATOM 789 C C . LEU A 1 95 ? -12.714 -0.704 0.744 1.00 97.19 95 LEU A C 1
ATOM 791 O O . LEU A 1 95 ? -13.058 -1.819 1.134 1.00 97.19 95 LEU A O 1
ATOM 795 N N . HIS A 1 96 ? -11.433 -0.374 0.573 1.00 97.88 96 HIS A N 1
ATOM 796 C CA . HIS A 1 96 ? -10.341 -1.331 0.739 1.00 97.88 96 HIS A CA 1
ATOM 797 C C . HIS A 1 96 ? -10.139 -1.749 2.198 1.00 97.88 96 HIS A C 1
ATOM 799 O O . HIS A 1 96 ? -9.839 -2.914 2.456 1.00 97.88 96 HIS A O 1
ATOM 805 N N . LEU A 1 97 ? -10.361 -0.845 3.158 1.00 97.94 97 LEU A N 1
ATOM 806 C CA . LEU A 1 97 ? -10.333 -1.173 4.582 1.00 97.94 97 LEU A CA 1
ATOM 807 C C . LEU A 1 97 ? -11.448 -2.160 4.954 1.00 97.94 97 LEU A C 1
ATOM 809 O O . LEU A 1 97 ? -11.186 -3.128 5.663 1.00 97.94 97 LEU A O 1
ATOM 813 N N . LYS A 1 98 ? -12.669 -1.962 4.446 1.00 97.75 98 LYS A N 1
ATOM 814 C CA . LYS A 1 98 ? -13.777 -2.908 4.659 1.00 97.75 98 LYS A CA 1
ATOM 815 C C . LYS A 1 98 ? -13.491 -4.267 4.025 1.00 97.75 98 LYS A C 1
ATOM 817 O O . LYS A 1 98 ? -13.621 -5.283 4.698 1.00 97.75 98 LYS A O 1
ATOM 822 N N . LYS A 1 99 ? -12.992 -4.281 2.784 1.00 97.88 99 LYS A N 1
ATOM 823 C CA . LYS A 1 99 ? -12.553 -5.507 2.094 1.00 97.88 99 LYS A CA 1
ATOM 824 C C . LYS A 1 99 ? -11.480 -6.263 2.892 1.00 97.88 99 LYS A C 1
ATOM 826 O O . LYS A 1 99 ? -11.526 -7.486 2.984 1.00 97.88 99 LYS A O 1
ATOM 831 N N . LEU A 1 100 ? -10.519 -5.545 3.480 1.00 98.31 100 LEU A N 1
ATOM 832 C CA . LEU A 1 100 ? -9.493 -6.135 4.343 1.00 98.31 100 LEU A CA 1
ATOM 833 C C . LEU A 1 100 ? -10.097 -6.713 5.630 1.00 98.31 100 LEU A C 1
ATOM 835 O O . LEU A 1 100 ? -9.741 -7.819 6.022 1.00 98.31 100 LEU A O 1
ATOM 839 N N . ALA A 1 101 ? -11.011 -5.989 6.273 1.00 97.88 101 ALA A N 1
ATOM 840 C CA . ALA A 1 101 ? -11.678 -6.439 7.490 1.00 97.88 101 ALA A CA 1
ATOM 841 C C . ALA A 1 101 ? -12.518 -7.708 7.247 1.00 97.88 101 ALA A C 1
ATOM 843 O O . ALA A 1 101 ? -12.419 -8.675 8.002 1.00 97.88 101 ALA A O 1
ATOM 844 N N . GLU A 1 102 ? -13.266 -7.756 6.142 1.00 97.69 102 GLU A N 1
ATOM 845 C CA . GLU A 1 102 ? -13.977 -8.958 5.688 1.00 97.69 102 GLU A CA 1
ATOM 846 C C . GLU A 1 102 ? -13.023 -10.140 5.486 1.00 97.69 102 GLU A C 1
ATOM 848 O O . GLU A 1 102 ? -13.270 -11.231 5.999 1.00 97.69 102 GLU A O 1
ATOM 853 N N . PHE A 1 103 ? -11.904 -9.917 4.793 1.00 97.88 103 PHE A N 1
ATOM 854 C CA . PHE A 1 103 ? -10.899 -10.949 4.537 1.00 97.88 103 PHE A CA 1
ATOM 855 C C . PHE A 1 103 ? -10.245 -11.484 5.822 1.00 97.88 103 PHE A C 1
ATOM 857 O O . PHE A 1 103 ? -9.977 -12.679 5.930 1.00 97.88 103 PHE A O 1
ATOM 864 N N . LEU A 1 104 ? -10.025 -10.624 6.820 1.00 97.56 104 LEU A N 1
ATOM 865 C CA . LEU A 1 104 ? -9.501 -11.013 8.133 1.00 97.56 104 LEU A CA 1
ATOM 866 C C . LEU A 1 104 ? -10.551 -11.693 9.034 1.00 97.56 104 LEU A C 1
ATOM 868 O O . LEU A 1 104 ? -10.217 -12.122 10.139 1.00 97.56 104 LEU A O 1
ATOM 872 N N . GLY A 1 105 ? -11.805 -11.808 8.584 1.00 97.06 105 GLY A N 1
ATOM 873 C CA . GLY A 1 105 ? -12.899 -12.394 9.360 1.00 97.06 105 GLY A CA 1
ATOM 874 C C . GLY A 1 105 ? -13.456 -11.467 10.445 1.00 97.06 105 GLY A C 1
ATOM 875 O O . GLY A 1 105 ? -14.101 -11.943 11.379 1.00 97.06 105 GLY A O 1
ATOM 876 N N . CYS A 1 106 ? -13.220 -10.158 10.333 1.00 97.25 106 CYS A N 1
ATOM 877 C CA . CYS A 1 106 ? -13.716 -9.127 11.244 1.00 97.25 106 CYS A CA 1
ATOM 878 C C . CYS A 1 106 ? -14.485 -8.016 10.500 1.00 97.25 106 CYS A C 1
ATOM 880 O O . CYS A 1 106 ? -14.112 -6.847 10.600 1.00 97.25 106 CYS A O 1
ATOM 882 N N . PRO A 1 107 ? -15.548 -8.343 9.738 1.00 97.50 107 PRO A N 1
ATOM 883 C CA . PRO A 1 107 ? -16.316 -7.334 9.016 1.00 97.50 107 PRO A CA 1
ATOM 884 C C . PRO A 1 107 ? -16.923 -6.310 9.980 1.00 97.50 107 PRO A C 1
ATOM 886 O O . PRO A 1 107 ? -17.369 -6.665 11.073 1.00 97.50 107 PRO A O 1
ATOM 889 N N . PHE A 1 108 ? -16.973 -5.050 9.553 1.00 97.75 108 PHE A N 1
ATOM 890 C CA . PHE A 1 108 ? -17.612 -3.991 10.327 1.00 97.75 108 PHE A CA 1
ATOM 891 C C . PHE A 1 108 ? -19.128 -4.197 10.377 1.00 97.75 108 PHE A C 1
ATOM 893 O O . PHE A 1 108 ? -19.770 -4.504 9.371 1.00 97.75 108 PHE A O 1
ATOM 900 N N . SER A 1 109 ? -19.710 -3.991 11.552 1.00 97.75 109 SER A N 1
ATOM 901 C CA . SER A 1 109 ? -21.160 -3.926 11.733 1.00 97.75 109 SER A CA 1
ATOM 902 C C . SER A 1 109 ? -21.729 -2.579 11.252 1.00 97.75 109 SER A C 1
ATOM 904 O O . SER A 1 109 ? -21.016 -1.568 11.257 1.00 97.75 109 SER A O 1
ATOM 906 N N . PRO A 1 110 ? -23.022 -2.510 10.879 1.00 97.00 110 PRO A N 1
ATOM 907 C CA . PRO A 1 110 ? -23.669 -1.248 10.510 1.00 97.00 110 PRO A CA 1
ATOM 908 C C . PRO A 1 110 ? -23.549 -0.167 11.591 1.00 97.00 110 PRO A C 1
ATOM 910 O O . PRO A 1 110 ? -23.406 1.015 11.281 1.00 97.00 110 PRO A O 1
ATOM 913 N N . GLU A 1 111 ? -23.579 -0.564 12.863 1.00 97.75 111 GLU A N 1
ATOM 914 C CA . GLU A 1 111 ? -23.422 0.325 14.010 1.00 97.75 111 GLU A CA 1
ATOM 915 C C . GLU A 1 111 ? -21.997 0.887 14.107 1.00 97.75 111 GLU A C 1
ATOM 917 O O . GLU A 1 111 ? -21.824 2.081 14.359 1.00 97.75 111 GLU A O 1
ATOM 922 N N . GLU A 1 112 ? -20.974 0.062 13.871 1.00 97.12 112 GLU A N 1
ATOM 923 C CA . GLU A 1 112 ? -19.574 0.502 13.837 1.00 97.12 112 GLU A CA 1
ATOM 924 C C . GLU A 1 112 ? -19.322 1.478 12.689 1.00 97.12 112 GLU A C 1
ATOM 926 O O . GLU A 1 112 ? -18.681 2.515 12.888 1.00 97.12 112 GLU A O 1
ATOM 931 N N . GLU A 1 113 ? -19.878 1.203 11.510 1.00 95.19 113 GLU A N 1
ATOM 932 C CA . GLU A 1 113 ? -19.809 2.128 10.381 1.00 95.19 113 GLU A CA 1
ATOM 933 C C . GLU A 1 113 ? -20.506 3.456 10.694 1.00 95.19 113 GLU A C 1
ATOM 935 O O . GLU A 1 113 ? -19.911 4.519 10.515 1.00 95.19 113 GLU A O 1
ATOM 940 N N . ALA A 1 114 ? -21.730 3.407 11.230 1.00 96.31 114 ALA A N 1
ATOM 941 C CA . ALA A 1 114 ? -22.488 4.600 11.603 1.00 96.31 114 ALA A CA 1
ATOM 942 C C . ALA A 1 114 ? -21.814 5.409 12.726 1.00 96.31 114 ALA A C 1
ATOM 944 O O . ALA A 1 114 ? -21.980 6.627 12.792 1.00 96.31 114 ALA A O 1
ATOM 945 N N . SER A 1 115 ? -21.036 4.755 13.595 1.00 97.44 115 SER A N 1
ATOM 946 C CA . SER A 1 115 ? -20.263 5.418 14.652 1.00 97.44 115 SER A CA 1
ATOM 947 C C . SER A 1 115 ? -19.031 6.178 14.139 1.00 97.44 115 SER A C 1
ATOM 949 O O . SER A 1 115 ? -18.414 6.924 14.901 1.00 97.44 115 SER A O 1
ATOM 951 N N . GLY A 1 116 ? -18.660 5.999 12.865 1.00 96.62 116 GLY A N 1
ATOM 952 C CA . GLY A 1 116 ? -17.449 6.574 12.279 1.00 96.62 116 GLY A CA 1
ATOM 953 C C . GLY A 1 116 ? -16.172 5.801 12.623 1.00 96.62 116 GLY A C 1
ATOM 954 O O . GLY A 1 116 ? -15.076 6.348 12.496 1.00 96.62 116 GLY A O 1
ATOM 955 N N . LEU A 1 117 ? -16.277 4.535 13.056 1.00 97.38 117 LEU A N 1
ATOM 956 C CA . LEU A 1 117 ? -15.112 3.712 13.404 1.00 97.38 117 LEU A CA 1
ATOM 957 C C . LEU A 1 117 ? -14.156 3.555 12.213 1.00 97.38 117 LEU A C 1
ATOM 959 O O . LEU A 1 117 ? -12.942 3.684 12.376 1.00 97.38 117 LEU A O 1
ATOM 963 N N . VAL A 1 118 ? -14.707 3.336 11.015 1.00 97.06 118 VAL A N 1
ATOM 964 C CA . VAL A 1 118 ? -13.944 3.215 9.762 1.00 97.06 118 VAL A CA 1
ATOM 965 C C . VAL A 1 118 ? -13.122 4.482 9.513 1.00 97.06 118 VAL A C 1
ATOM 967 O O . VAL A 1 118 ? -11.909 4.399 9.331 1.00 97.06 118 VAL A O 1
ATOM 970 N N . ASP A 1 119 ? -13.745 5.660 9.597 1.00 97.56 119 ASP A N 1
ATOM 971 C CA . ASP A 1 119 ? -13.060 6.947 9.427 1.00 97.56 119 ASP A CA 1
ATOM 972 C C . ASP A 1 119 ? -12.005 7.187 10.514 1.00 97.56 119 ASP A C 1
ATOM 974 O O . ASP A 1 119 ? -10.929 7.728 10.245 1.00 97.56 119 ASP A O 1
ATOM 978 N N . GLY A 1 120 ? -12.279 6.746 11.745 1.00 98.12 120 GLY A N 1
ATOM 979 C CA . GLY A 1 120 ? -11.328 6.779 12.851 1.00 98.12 120 GLY A CA 1
ATOM 980 C C . GLY A 1 120 ? -10.064 5.970 12.558 1.00 98.12 120 GLY A C 1
ATOM 981 O O . GLY A 1 120 ? -8.957 6.481 12.736 1.00 98.12 120 GLY A O 1
ATOM 982 N N . ILE A 1 121 ? -10.215 4.741 12.057 1.00 97.88 121 ILE A N 1
ATOM 983 C CA . ILE A 1 121 ? -9.091 3.881 11.657 1.00 97.88 121 ILE A CA 1
ATOM 984 C C . ILE A 1 121 ? -8.327 4.513 10.491 1.00 97.88 121 ILE A C 1
ATOM 986 O O . ILE A 1 121 ? -7.104 4.633 10.562 1.00 97.88 121 ILE A O 1
ATOM 990 N N . LEU A 1 122 ? -9.028 4.981 9.453 1.00 97.69 122 LEU A N 1
ATOM 991 C CA . LEU A 1 122 ? -8.401 5.650 8.310 1.00 97.69 122 LEU A CA 1
ATOM 992 C C . LEU A 1 122 ? -7.580 6.865 8.739 1.00 97.69 122 LEU A C 1
ATOM 994 O O . LEU A 1 122 ? -6.456 7.053 8.275 1.00 97.69 122 LEU A O 1
ATOM 998 N N . LYS A 1 123 ? -8.105 7.669 9.667 1.00 97.81 123 LYS A N 1
ATOM 999 C CA . LYS A 1 123 ? -7.383 8.808 10.229 1.00 97.81 123 LYS A CA 1
ATOM 1000 C C . LYS A 1 123 ? -6.145 8.356 10.998 1.00 97.81 123 LYS A C 1
ATOM 1002 O O . LYS A 1 123 ? -5.068 8.887 10.745 1.00 97.81 123 LYS A O 1
ATOM 1007 N N . LEU A 1 124 ? -6.268 7.376 11.892 1.00 97.56 124 LEU A N 1
ATOM 1008 C CA . LEU A 1 124 ? -5.147 6.858 12.687 1.00 97.56 124 LEU A CA 1
ATOM 1009 C C . LEU A 1 124 ? -4.023 6.288 11.812 1.00 97.56 124 LEU A C 1
ATOM 1011 O O . LEU A 1 124 ? -2.849 6.533 12.084 1.00 97.56 124 LEU A O 1
ATOM 1015 N N . CYS A 1 125 ? -4.384 5.570 10.750 1.00 95.75 125 CYS A N 1
ATOM 1016 C CA . CYS A 1 125 ? -3.452 4.945 9.814 1.00 95.75 125 CYS A CA 1
ATOM 1017 C C . CYS A 1 125 ? -3.040 5.858 8.647 1.00 95.75 125 CYS A C 1
ATOM 1019 O O . CYS A 1 125 ? -2.282 5.429 7.778 1.00 95.75 125 CYS A O 1
ATOM 1021 N N . SER A 1 126 ? -3.524 7.103 8.600 1.00 95.69 126 SER A N 1
ATOM 1022 C CA . SER A 1 126 ? -3.192 8.041 7.525 1.00 95.69 126 SER A CA 1
ATOM 1023 C C . SER A 1 126 ? -1.698 8.355 7.494 1.00 95.69 126 SER A C 1
ATOM 1025 O O . SER A 1 126 ? -1.033 8.409 8.533 1.00 95.69 126 SER A O 1
ATOM 1027 N N . PHE A 1 127 ? -1.177 8.628 6.295 1.00 94.19 127 PHE A N 1
ATOM 1028 C CA . PHE A 1 127 ? 0.211 9.052 6.120 1.00 94.19 127 PHE A CA 1
ATOM 1029 C C . PHE A 1 127 ? 0.537 10.268 6.993 1.00 94.19 127 PHE A C 1
ATOM 1031 O O . PHE A 1 127 ? 1.548 10.264 7.692 1.00 94.19 127 PHE A O 1
ATOM 1038 N N . ASP A 1 128 ? -0.340 11.274 7.017 1.00 94.62 128 ASP A N 1
ATOM 1039 C CA . ASP A 1 128 ? -0.155 12.479 7.828 1.00 94.62 128 ASP A CA 1
ATOM 1040 C C . ASP A 1 128 ? -0.077 12.161 9.317 1.00 94.62 128 ASP A C 1
ATOM 1042 O O . ASP A 1 128 ? 0.804 12.667 10.006 1.00 94.62 128 ASP A O 1
ATOM 1046 N N . THR A 1 129 ? -0.957 11.299 9.832 1.00 96.50 129 THR A N 1
ATOM 1047 C CA . THR A 1 129 ? -0.932 10.949 11.257 1.00 96.50 129 THR A CA 1
ATOM 1048 C C . THR A 1 129 ? 0.317 10.146 11.591 1.00 96.50 129 THR A C 1
ATOM 1050 O O . THR A 1 129 ? 1.063 10.533 12.490 1.00 96.50 129 THR A O 1
ATOM 1053 N N . LEU A 1 130 ? 0.593 9.073 10.843 1.00 96.12 130 LEU A N 1
ATOM 1054 C CA . LEU A 1 130 ? 1.717 8.181 11.119 1.00 96.12 130 LEU A CA 1
ATOM 1055 C C . LEU A 1 130 ? 3.069 8.881 10.947 1.00 96.12 130 LEU A C 1
ATOM 1057 O O . LEU A 1 130 ? 3.918 8.763 11.830 1.00 96.12 130 LEU A O 1
ATOM 1061 N N . SER A 1 131 ? 3.270 9.652 9.876 1.00 93.88 131 SER A N 1
ATOM 1062 C CA . SER A 1 131 ? 4.523 10.393 9.647 1.00 93.88 131 SER A CA 1
ATOM 1063 C C . SER A 1 131 ? 4.791 11.454 10.720 1.00 93.88 131 SER A C 1
ATOM 1065 O O . SER A 1 131 ? 5.945 11.8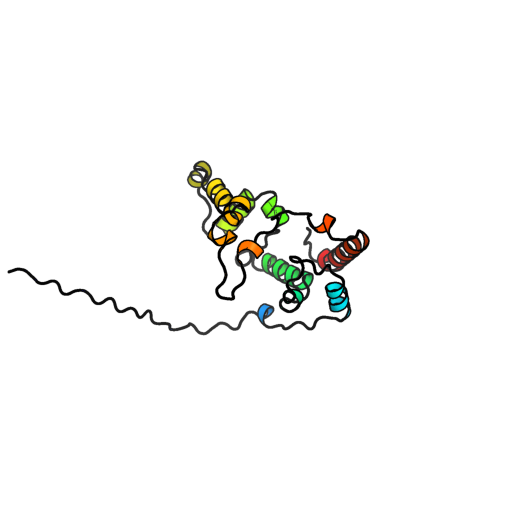00 10.977 1.00 93.88 131 SER A O 1
ATOM 1067 N N . ASN A 1 132 ? 3.740 11.950 11.385 1.00 95.44 132 ASN A N 1
ATOM 1068 C CA . ASN A 1 132 ? 3.861 12.979 12.408 1.00 95.44 132 ASN A CA 1
ATOM 1069 C C . ASN A 1 132 ? 4.046 12.467 13.839 1.00 95.44 132 ASN A C 1
ATOM 1071 O O . ASN A 1 132 ? 4.336 13.296 14.708 1.00 95.44 132 ASN A O 1
ATOM 1075 N N . LEU A 1 133 ? 3.935 11.158 14.087 1.00 95.19 133 LEU A N 1
ATOM 1076 C CA . LEU A 1 133 ? 4.207 10.569 15.399 1.00 95.19 133 LEU A CA 1
ATOM 1077 C C . LEU A 1 133 ? 5.684 10.735 15.781 1.00 95.19 133 LEU A C 1
ATOM 1079 O O . LEU A 1 133 ? 6.579 10.491 14.971 1.00 95.19 133 LEU A O 1
ATOM 1083 N N . GLU A 1 134 ? 5.955 11.071 17.044 1.00 94.38 134 GLU A N 1
ATOM 1084 C CA . GLU A 1 134 ? 7.323 11.271 17.554 1.00 94.38 134 GLU A CA 1
ATOM 1085 C C . GLU A 1 134 ? 8.232 10.063 17.301 1.00 94.38 134 GLU A C 1
ATOM 1087 O O . GLU A 1 134 ? 9.390 10.217 16.901 1.00 94.38 134 GLU A O 1
ATOM 1092 N N . VAL A 1 135 ? 7.675 8.854 17.437 1.00 93.62 135 VAL A N 1
ATOM 1093 C CA . VAL A 1 135 ? 8.388 7.595 17.183 1.00 93.62 135 VAL A CA 1
ATOM 1094 C C . VAL A 1 135 ? 8.855 7.476 15.731 1.00 93.62 135 VAL A C 1
ATOM 1096 O O . VAL A 1 135 ? 9.875 6.846 15.476 1.00 93.62 135 VAL A O 1
ATOM 1099 N N . ASN A 1 136 ? 8.151 8.095 14.783 1.00 92.88 136 ASN A N 1
ATOM 1100 C CA . ASN A 1 136 ? 8.481 8.054 13.360 1.00 92.88 136 ASN A CA 1
ATOM 1101 C C . ASN A 1 136 ? 9.353 9.238 12.932 1.00 92.88 136 ASN A C 1
ATOM 1103 O O . ASN A 1 136 ? 10.119 9.110 11.986 1.00 92.88 136 ASN A O 1
ATOM 1107 N N . LYS A 1 137 ? 9.316 10.362 13.655 1.00 91.50 137 LYS A N 1
ATOM 1108 C CA . LYS A 1 137 ? 10.195 11.516 13.403 1.00 91.50 137 LYS A CA 1
ATOM 1109 C C . LYS A 1 137 ? 11.607 11.335 13.949 1.00 91.50 137 LYS A C 1
ATOM 1111 O O . LYS A 1 137 ? 12.571 11.742 13.303 1.00 91.50 137 LYS A O 1
ATOM 1116 N N . THR A 1 138 ? 11.720 10.766 15.148 1.00 91.44 138 THR A N 1
ATOM 1117 C CA . THR A 1 138 ? 12.980 10.736 15.913 1.00 91.44 138 THR A CA 1
ATOM 1118 C C . THR A 1 138 ? 13.431 9.332 16.298 1.00 91.44 138 THR A C 1
ATOM 1120 O O . THR A 1 138 ? 14.596 9.142 16.656 1.00 91.44 138 THR A O 1
ATOM 1123 N N . GLY A 1 139 ? 12.536 8.343 16.218 1.00 91.25 139 GLY A N 1
ATOM 1124 C CA . GLY A 1 139 ? 12.849 6.963 16.560 1.00 91.25 139 GLY A CA 1
ATOM 1125 C C . GLY A 1 139 ? 13.811 6.309 15.574 1.00 91.25 139 GLY A C 1
ATOM 1126 O O . GLY A 1 139 ? 14.003 6.765 14.443 1.00 91.25 139 GLY A O 1
ATOM 1127 N N . LYS A 1 140 ? 14.419 5.215 16.031 1.00 92.94 140 LYS A N 1
ATOM 1128 C CA . LYS A 1 140 ? 15.343 4.393 15.254 1.00 92.94 140 LYS A CA 1
ATOM 1129 C C . LYS A 1 140 ? 15.005 2.922 15.426 1.00 92.94 140 LYS A C 1
ATOM 1131 O O . LYS A 1 140 ? 14.565 2.510 16.502 1.00 92.94 140 LYS A O 1
ATOM 1136 N N . LEU A 1 141 ? 15.261 2.138 14.389 1.00 83.50 141 LEU A N 1
ATOM 1137 C CA . LEU A 1 141 ? 15.242 0.687 14.475 1.00 83.50 141 LEU A CA 1
ATOM 1138 C C . LEU A 1 141 ? 16.403 0.184 15.348 1.00 83.50 141 LEU A C 1
ATOM 1140 O O . LEU A 1 141 ? 17.421 0.871 15.474 1.00 83.50 141 LEU A O 1
ATOM 1144 N N . PRO A 1 142 ? 16.309 -1.038 15.903 1.00 86.75 142 PRO A N 1
ATOM 1145 C CA . PRO A 1 142 ? 17.433 -1.678 16.590 1.00 86.75 142 PRO A CA 1
ATOM 1146 C C . PRO A 1 142 ? 18.698 -1.792 15.724 1.00 86.75 142 PRO A C 1
ATOM 1148 O O . PRO A 1 142 ? 19.806 -1.799 16.252 1.00 86.75 142 PRO A O 1
ATOM 1151 N N . SER A 1 143 ? 18.531 -1.852 14.401 1.00 83.56 143 SER A N 1
ATOM 1152 C CA . SER A 1 143 ? 19.598 -1.857 13.395 1.00 83.56 143 SER A CA 1
ATOM 1153 C C . SER A 1 143 ? 20.238 -0.479 13.149 1.00 83.56 143 SER A C 1
ATOM 1155 O O . SER A 1 143 ? 21.312 -0.406 12.558 1.00 83.56 143 SER A O 1
ATOM 1157 N N . GLY A 1 144 ? 19.653 0.603 13.677 1.00 83.44 144 GLY A N 1
ATOM 1158 C CA . GLY A 1 144 ? 20.225 1.953 13.687 1.00 83.44 144 GLY A CA 1
ATOM 1159 C C . GLY A 1 144 ? 19.621 2.937 12.680 1.00 83.44 144 GLY A C 1
ATOM 1160 O O . GLY A 1 144 ? 19.855 4.142 12.815 1.00 83.44 144 GLY A O 1
ATOM 1161 N N . GLU A 1 145 ? 18.827 2.474 11.712 1.00 84.81 145 GLU A N 1
ATOM 1162 C CA . GLU A 1 145 ? 18.136 3.334 10.747 1.00 84.81 145 GLU A CA 1
ATOM 1163 C C . GLU A 1 145 ? 17.061 4.194 11.419 1.00 84.81 145 GLU A C 1
ATOM 1165 O O . GLU A 1 145 ? 16.327 3.740 12.295 1.00 84.81 145 GLU A O 1
ATOM 1170 N N . GLU A 1 146 ? 16.948 5.452 10.991 1.00 86.94 146 GLU A N 1
ATOM 1171 C CA . GLU A 1 146 ? 15.923 6.378 11.478 1.00 86.94 146 GLU A CA 1
ATOM 1172 C C . GLU A 1 146 ? 14.550 6.038 10.901 1.00 86.94 146 GLU A C 1
ATOM 1174 O O . GLU A 1 146 ? 14.404 5.916 9.690 1.00 86.94 146 GLU A O 1
ATOM 1179 N N . ASN A 1 147 ? 13.513 5.992 11.737 1.00 88.00 147 ASN A N 1
ATOM 1180 C CA . ASN A 1 147 ? 12.158 5.631 11.308 1.00 88.00 147 ASN A CA 1
ATOM 1181 C C . ASN A 1 147 ? 11.580 6.599 10.261 1.00 88.00 147 ASN A C 1
ATOM 1183 O O . ASN A 1 147 ? 10.737 6.219 9.449 1.00 88.00 147 ASN A O 1
ATOM 1187 N N . LYS A 1 148 ? 12.068 7.843 10.216 1.00 87.12 148 LYS A N 1
ATOM 1188 C CA . LYS A 1 148 ? 11.588 8.851 9.263 1.00 87.12 148 LYS A CA 1
ATOM 1189 C C . LYS A 1 148 ? 11.837 8.460 7.806 1.00 87.12 148 LYS A C 1
ATOM 1191 O O . LYS A 1 148 ? 11.153 8.962 6.923 1.00 87.12 148 LYS A O 1
ATOM 1196 N N . VAL A 1 149 ? 12.787 7.555 7.538 1.00 87.69 149 VAL A N 1
ATOM 1197 C CA . VAL A 1 149 ? 13.087 7.094 6.171 1.00 87.69 149 VAL A CA 1
ATOM 1198 C C . VAL A 1 149 ? 11.927 6.317 5.541 1.00 87.69 149 VAL A C 1
ATOM 1200 O O . VAL A 1 149 ? 11.840 6.260 4.319 1.00 87.69 149 VAL A O 1
ATOM 1203 N N . PHE A 1 150 ? 11.014 5.770 6.352 1.00 86.88 150 PHE A N 1
ATOM 1204 C CA . PHE A 1 150 ? 9.816 5.074 5.873 1.00 86.88 150 PHE A CA 1
ATOM 1205 C C . PHE A 1 150 ? 8.713 6.032 5.384 1.00 86.88 150 PHE A C 1
ATOM 1207 O O . PHE A 1 150 ? 7.782 5.596 4.711 1.00 86.88 150 PHE A O 1
ATOM 1214 N N . PHE A 1 151 ? 8.812 7.336 5.673 1.00 90.00 151 PHE A N 1
ATOM 1215 C CA . PHE A 1 151 ? 7.790 8.335 5.348 1.00 90.00 151 PHE A CA 1
ATOM 1216 C C . PHE A 1 151 ? 8.379 9.455 4.481 1.00 90.00 151 PHE A C 1
ATOM 1218 O O . PHE A 1 151 ? 8.987 10.393 4.988 1.00 90.00 151 PHE A O 1
ATOM 1225 N N . ARG A 1 152 ? 8.193 9.367 3.154 1.00 89.31 152 ARG A N 1
ATOM 1226 C CA . ARG A 1 152 ? 8.721 10.357 2.192 1.00 89.31 152 ARG A CA 1
ATOM 1227 C C . ARG A 1 152 ? 7.673 11.366 1.712 1.00 89.31 152 ARG A C 1
ATOM 1229 O O . ARG A 1 152 ? 7.714 12.521 2.109 1.00 89.31 152 ARG A O 1
ATOM 1236 N N . ARG A 1 153 ? 6.764 10.932 0.833 1.00 85.88 153 ARG A N 1
ATOM 1237 C CA . ARG A 1 153 ? 5.647 11.749 0.309 1.00 85.88 153 ARG A CA 1
ATOM 1238 C C . ARG A 1 153 ? 4.297 11.050 0.425 1.00 85.88 153 ARG A C 1
ATOM 1240 O O . ARG A 1 153 ? 3.288 11.700 0.643 1.00 85.88 153 ARG A O 1
ATOM 1247 N N . GLY A 1 154 ? 4.279 9.721 0.299 1.00 84.94 154 GLY A N 1
ATOM 1248 C CA . GLY A 1 154 ? 3.036 8.953 0.348 1.00 84.94 154 GLY A CA 1
ATOM 1249 C C . GLY A 1 154 ? 2.107 9.244 -0.833 1.00 84.94 154 GLY A C 1
ATOM 1250 O O . GLY A 1 154 ? 0.908 9.040 -0.708 1.00 84.94 154 GLY A O 1
ATOM 1251 N N . GLU A 1 155 ? 2.625 9.737 -1.961 1.00 87.69 155 GLU A N 1
ATOM 1252 C CA . GLU A 1 155 ? 1.874 10.179 -3.144 1.00 87.69 155 GLU A CA 1
ATOM 1253 C C . GLU A 1 155 ? 2.032 9.225 -4.331 1.00 87.69 155 GLU A C 1
ATOM 1255 O O . GLU A 1 155 ? 3.058 8.563 -4.475 1.00 87.69 155 GLU A O 1
ATOM 1260 N N . THR A 1 156 ? 1.000 9.154 -5.176 1.00 89.19 156 THR A N 1
ATOM 1261 C CA . THR A 1 156 ? 1.031 8.426 -6.450 1.00 89.19 156 THR A CA 1
ATOM 1262 C C . THR A 1 156 ? 1.480 9.369 -7.564 1.00 89.19 156 THR A C 1
ATOM 1264 O O . THR A 1 156 ? 1.236 10.572 -7.509 1.00 89.19 156 THR A O 1
ATOM 1267 N N . GLY A 1 157 ? 2.149 8.836 -8.587 1.00 88.69 157 GLY A N 1
ATOM 1268 C CA . GLY A 1 157 ? 2.586 9.631 -9.742 1.00 88.69 157 GLY A CA 1
ATOM 1269 C C . GLY A 1 157 ? 3.869 10.442 -9.544 1.00 88.69 157 GLY A C 1
ATOM 1270 O O . GLY A 1 157 ? 4.312 11.077 -10.496 1.00 88.69 157 GLY A O 1
ATOM 1271 N N . ASP A 1 158 ? 4.500 10.365 -8.368 1.00 88.50 158 ASP A N 1
ATOM 1272 C CA . ASP A 1 158 ? 5.766 11.049 -8.067 1.00 88.50 158 ASP A CA 1
ATOM 1273 C C . ASP A 1 158 ? 6.879 10.709 -9.066 1.00 88.50 158 ASP A C 1
ATOM 1275 O O . ASP A 1 158 ? 7.775 11.507 -9.299 1.00 88.50 158 ASP A O 1
ATOM 1279 N N . TRP A 1 159 ? 6.809 9.536 -9.701 1.00 85.62 159 TRP A N 1
ATOM 1280 C CA . TRP A 1 159 ? 7.789 9.090 -10.685 1.00 85.62 159 TRP A CA 1
ATOM 1281 C C . TRP A 1 159 ? 7.954 10.019 -11.888 1.00 85.62 159 TRP A C 1
ATOM 1283 O O . TRP A 1 159 ? 9.027 10.037 -12.487 1.00 85.62 159 TRP A O 1
ATOM 1293 N N . LYS A 1 160 ? 6.932 10.816 -12.212 1.00 88.75 160 LYS A N 1
ATOM 1294 C CA . LYS A 1 160 ? 6.966 11.781 -13.320 1.00 88.75 160 LYS A CA 1
ATOM 1295 C C . LYS A 1 160 ? 8.023 12.864 -13.128 1.00 88.75 160 LYS A C 1
ATOM 1297 O O . LYS A 1 160 ? 8.513 13.400 -14.115 1.00 88.75 160 LYS A O 1
ATOM 1302 N N . ASP A 1 161 ? 8.384 13.150 -11.880 1.00 88.06 161 ASP A N 1
ATOM 1303 C CA . ASP A 1 161 ? 9.384 14.164 -11.547 1.00 88.06 161 ASP A CA 1
ATOM 1304 C C . ASP A 1 161 ? 10.820 13.611 -11.568 1.00 88.06 161 ASP A C 1
ATOM 1306 O O . ASP A 1 161 ? 11.773 14.383 -11.487 1.00 88.06 161 ASP A O 1
ATOM 1310 N N . HIS A 1 162 ? 10.989 12.285 -11.673 1.00 83.69 162 HIS A N 1
ATOM 1311 C CA . HIS A 1 162 ? 12.296 11.616 -11.579 1.00 83.69 162 HIS A CA 1
ATOM 1312 C C . HIS A 1 162 ? 12.690 10.846 -12.838 1.00 83.69 162 HIS A C 1
ATOM 1314 O O . HIS A 1 162 ? 13.878 10.648 -13.082 1.00 83.69 162 HIS A O 1
ATOM 1320 N N . LEU A 1 163 ? 11.717 10.378 -13.624 1.00 84.06 163 LEU A N 1
ATOM 1321 C CA . LEU A 1 163 ? 11.958 9.556 -14.807 1.00 84.06 163 LEU A CA 1
ATOM 1322 C C . LEU A 1 163 ? 11.821 10.370 -16.092 1.00 84.06 163 LEU A C 1
ATOM 1324 O O . LEU A 1 163 ? 10.909 11.183 -16.242 1.00 84.06 163 LEU A O 1
ATOM 1328 N N . THR A 1 164 ? 12.709 10.115 -17.054 1.00 89.81 164 THR A N 1
ATOM 1329 C CA . THR A 1 164 ? 12.581 10.683 -18.401 1.00 89.81 164 THR A CA 1
ATOM 1330 C C . THR A 1 164 ? 11.469 9.977 -19.174 1.00 89.81 164 THR A C 1
ATOM 1332 O O . THR A 1 164 ? 11.152 8.817 -18.909 1.00 89.81 164 THR A O 1
ATOM 1335 N N . CYS A 1 165 ? 10.903 10.648 -20.184 1.00 92.19 165 CYS A N 1
ATOM 1336 C CA . CYS A 1 165 ? 9.873 10.059 -21.048 1.00 92.19 165 CYS A CA 1
ATOM 1337 C C . CYS A 1 165 ? 10.304 8.718 -21.662 1.00 92.19 165 CYS A C 1
ATOM 1339 O O . CYS A 1 165 ? 9.485 7.814 -21.779 1.00 92.19 165 CYS A O 1
ATOM 1341 N N . GLU A 1 166 ? 11.579 8.586 -22.030 1.00 90.00 166 GLU A N 1
ATOM 1342 C CA . GLU A 1 166 ? 12.147 7.364 -22.611 1.00 90.00 166 GLU A CA 1
ATOM 1343 C C . GLU A 1 166 ? 12.143 6.208 -21.599 1.00 90.00 166 GLU A C 1
ATOM 1345 O O . GLU A 1 166 ? 11.716 5.105 -21.927 1.00 90.00 166 GLU A O 1
ATOM 1350 N N . MET A 1 167 ? 12.540 6.469 -20.347 1.00 85.00 167 MET A N 1
ATOM 1351 C CA . MET A 1 167 ? 12.517 5.465 -19.275 1.00 85.00 167 MET A CA 1
ATOM 1352 C C . MET A 1 167 ? 11.090 5.018 -18.949 1.00 85.00 167 MET A C 1
ATOM 1354 O O . MET A 1 167 ? 10.846 3.834 -18.736 1.00 85.00 167 MET A O 1
ATOM 1358 N N . ILE A 1 168 ? 10.150 5.967 -18.934 1.00 88.38 168 ILE A N 1
ATOM 1359 C CA . ILE A 1 168 ? 8.727 5.704 -18.693 1.00 88.38 168 ILE A CA 1
ATOM 1360 C C . ILE A 1 168 ? 8.175 4.784 -19.784 1.00 88.38 168 ILE A C 1
ATOM 1362 O O . ILE A 1 168 ? 7.592 3.750 -19.479 1.00 88.38 168 ILE A O 1
ATOM 1366 N N . GLN A 1 169 ? 8.420 5.123 -21.052 1.00 90.88 169 GLN A N 1
ATOM 1367 C CA . GLN A 1 169 ? 7.967 4.324 -22.191 1.00 90.88 169 GLN A CA 1
ATOM 1368 C C . GLN A 1 169 ? 8.536 2.904 -22.168 1.00 90.88 169 GLN A C 1
ATOM 1370 O O . GLN A 1 169 ? 7.810 1.954 -22.459 1.00 90.88 169 GLN A O 1
ATOM 1375 N N . GLU A 1 170 ? 9.810 2.745 -21.806 1.00 87.88 170 GLU A N 1
ATOM 1376 C CA . GLU A 1 170 ? 10.422 1.421 -21.700 1.00 87.88 170 GLU A CA 1
ATOM 1377 C C . GLU A 1 170 ? 9.814 0.608 -20.545 1.00 87.88 170 GLU A C 1
ATOM 1379 O O . GLU A 1 170 ? 9.483 -0.565 -20.723 1.00 87.88 170 GLU A O 1
ATOM 1384 N N . MET A 1 171 ? 9.578 1.224 -19.380 1.00 86.56 171 MET A N 1
ATOM 1385 C CA . MET A 1 171 ? 8.902 0.564 -18.254 1.00 86.56 171 MET A CA 1
ATOM 1386 C C . MET A 1 171 ? 7.463 0.158 -18.588 1.00 86.56 171 MET A C 1
ATOM 1388 O O . MET A 1 171 ? 7.053 -0.955 -18.246 1.00 86.56 171 MET A O 1
ATOM 1392 N N . ASP A 1 172 ? 6.706 1.025 -19.262 1.00 89.50 172 ASP A N 1
ATOM 1393 C CA . ASP A 1 172 ? 5.333 0.746 -19.690 1.00 89.50 172 ASP A CA 1
ATOM 1394 C C . ASP A 1 172 ? 5.302 -0.421 -20.680 1.00 89.50 172 ASP A C 1
ATOM 1396 O O . ASP A 1 172 ? 4.498 -1.343 -20.541 1.00 89.50 172 ASP A O 1
ATOM 1400 N N . LYS A 1 173 ? 6.232 -0.432 -21.641 1.00 89.75 173 LYS A N 1
ATOM 1401 C CA . LYS A 1 173 ? 6.371 -1.513 -22.618 1.00 89.75 173 LYS A CA 1
ATOM 1402 C C . LYS A 1 173 ? 6.681 -2.851 -21.945 1.00 89.75 173 LYS A C 1
ATOM 1404 O O . LYS A 1 173 ? 5.986 -3.829 -22.212 1.00 89.75 173 LYS A O 1
ATOM 1409 N N . ILE A 1 174 ? 7.671 -2.900 -21.049 1.00 87.38 174 ILE A N 1
ATOM 1410 C CA . ILE A 1 174 ? 8.006 -4.127 -20.305 1.00 87.38 174 ILE A CA 1
ATOM 1411 C C . ILE A 1 174 ? 6.806 -4.581 -19.464 1.00 87.38 174 ILE A C 1
ATOM 1413 O O . ILE A 1 174 ? 6.505 -5.774 -19.400 1.00 87.38 174 ILE A O 1
ATOM 1417 N N . THR A 1 175 ? 6.096 -3.640 -18.838 1.00 88.00 175 THR A N 1
ATOM 1418 C CA . THR A 1 175 ? 4.910 -3.938 -18.028 1.00 88.00 175 THR A CA 1
ATOM 1419 C C . THR A 1 175 ? 3.797 -4.555 -18.863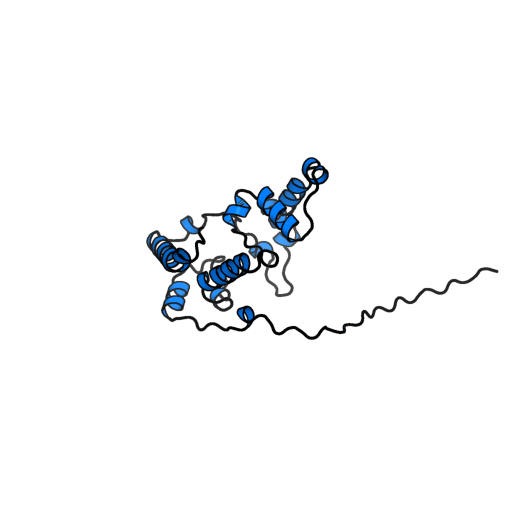 1.00 88.00 175 THR A C 1
ATOM 1421 O O . THR A 1 175 ? 3.254 -5.585 -18.466 1.00 88.00 175 THR A O 1
ATOM 1424 N N . GLU A 1 176 ? 3.500 -4.002 -20.036 1.00 89.62 176 GLU A N 1
ATOM 1425 C CA . GLU A 1 176 ? 2.508 -4.567 -20.951 1.00 89.62 176 GLU A CA 1
ATOM 1426 C C . GLU A 1 176 ? 2.936 -5.963 -21.431 1.00 89.62 176 GLU A C 1
ATOM 1428 O O . GLU A 1 176 ? 2.184 -6.929 -21.300 1.00 89.62 176 GLU A O 1
ATOM 1433 N N . GLU A 1 177 ? 4.178 -6.120 -21.897 1.00 88.62 177 GLU A N 1
ATOM 1434 C CA . GLU A 1 177 ? 4.706 -7.413 -22.351 1.00 88.62 177 GLU A CA 1
ATOM 1435 C C . GLU A 1 177 ? 4.572 -8.499 -21.275 1.00 88.62 177 GLU A C 1
ATOM 1437 O O . GLU A 1 177 ? 4.1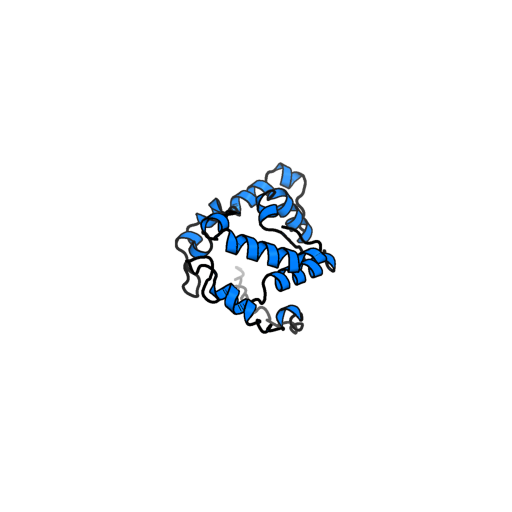74 -9.628 -21.576 1.00 88.62 177 GLU A O 1
ATOM 1442 N N . LYS A 1 178 ? 4.843 -8.157 -20.010 1.00 86.50 178 LYS A N 1
ATOM 1443 C CA . LYS A 1 178 ? 4.782 -9.098 -18.886 1.00 86.50 178 LYS A CA 1
ATOM 1444 C C . LYS A 1 178 ? 3.367 -9.362 -18.386 1.00 86.50 178 LYS A C 1
ATOM 1446 O O . LYS A 1 178 ? 3.063 -10.502 -18.036 1.00 86.50 178 LYS A O 1
ATOM 1451 N N . LEU A 1 179 ? 2.512 -8.344 -18.323 1.00 89.62 179 LEU A N 1
ATOM 1452 C CA . LEU A 1 179 ? 1.231 -8.438 -17.621 1.00 89.62 179 LEU A CA 1
ATOM 1453 C C . LEU A 1 179 ? 0.026 -8.650 -18.542 1.00 89.62 179 LEU A C 1
ATOM 1455 O O . LEU A 1 179 ? -0.981 -9.168 -18.055 1.00 89.62 179 LEU A O 1
ATOM 1459 N N . HIS A 1 180 ? 0.108 -8.341 -19.844 1.00 87.00 180 HIS A N 1
ATOM 1460 C CA . HIS A 1 180 ? -1.058 -8.349 -20.748 1.00 87.00 180 HIS A CA 1
ATOM 1461 C C . HIS A 1 180 ? -1.854 -9.665 -20.713 1.00 87.00 180 HIS A C 1
ATOM 1463 O O . HIS A 1 180 ? -3.085 -9.657 -20.679 1.00 87.00 180 HIS A O 1
ATOM 1469 N N . ALA A 1 181 ? -1.164 -10.809 -20.669 1.00 87.75 181 ALA A N 1
ATOM 1470 C CA . ALA A 1 181 ? -1.784 -12.134 -20.691 1.00 87.75 181 ALA A CA 1
ATOM 1471 C C . ALA A 1 181 ? -2.416 -12.545 -19.347 1.00 87.75 181 ALA A C 1
ATOM 1473 O O . ALA A 1 181 ? -3.171 -13.513 -19.290 1.00 87.75 181 ALA A O 1
ATOM 1474 N N . SER A 1 182 ? -2.106 -11.835 -18.260 1.00 87.56 182 SER A N 1
ATOM 1475 C CA . SER A 1 182 ? -2.554 -12.178 -16.904 1.00 87.56 182 SER A CA 1
ATOM 1476 C C . SER A 1 182 ? -3.914 -11.586 -16.528 1.00 87.56 182 SER A C 1
ATOM 1478 O O . SER A 1 182 ? -4.496 -11.975 -15.515 1.00 87.56 182 SER A O 1
ATOM 1480 N N . GLY A 1 183 ? -4.401 -10.614 -17.307 1.00 88.19 183 GLY A N 1
ATOM 1481 C CA . GLY A 1 183 ? -5.588 -9.822 -16.980 1.00 88.19 183 GLY A CA 1
ATOM 1482 C C . GLY A 1 183 ? -5.374 -8.768 -15.883 1.00 88.19 183 GLY A C 1
ATOM 1483 O O . GLY A 1 183 ? -6.288 -7.982 -15.638 1.00 88.19 183 GLY A O 1
ATOM 1484 N N . LEU A 1 184 ? -4.194 -8.713 -15.249 1.00 90.19 184 LEU A N 1
ATOM 1485 C CA . LEU A 1 184 ? -3.837 -7.678 -14.278 1.00 90.19 184 LEU A CA 1
ATOM 1486 C C . LEU A 1 184 ? -3.571 -6.345 -14.988 1.00 90.19 184 LEU A C 1
ATOM 1488 O O . LEU A 1 184 ? -2.785 -6.285 -15.932 1.00 9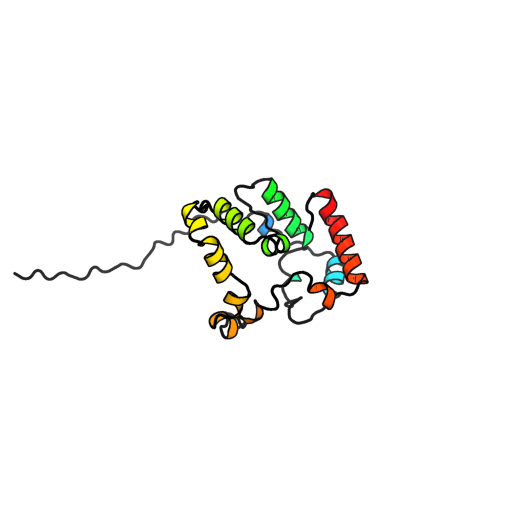0.19 184 LEU A O 1
ATOM 1492 N N . LYS A 1 185 ? -4.211 -5.276 -14.503 1.00 85.75 185 LYS A N 1
ATOM 1493 C CA . LYS A 1 185 ? -4.036 -3.900 -14.987 1.00 85.75 185 LYS A CA 1
ATOM 1494 C C . LYS A 1 185 ? -3.876 -2.931 -13.818 1.00 85.75 185 LYS A C 1
ATOM 1496 O O . LYS A 1 185 ? -4.551 -3.095 -12.791 1.00 85.75 185 LYS A O 1
ATOM 1501 N N . PHE A 1 186 ? -3.012 -1.939 -14.007 1.00 80.81 186 PHE A N 1
ATOM 1502 C CA . PHE A 1 186 ? -2.738 -0.850 -13.070 1.00 80.81 186 PHE A CA 1
ATOM 1503 C C . PHE A 1 186 ? -3.362 0.456 -13.556 1.00 80.81 186 PHE A C 1
ATOM 1505 O O . PHE A 1 186 ? -3.411 0.657 -14.791 1.00 80.81 186 PHE A O 1
#

Secondary structure (DSSP, 8-state):
-----------------PPPPPP--GGGT--PPPPHHHHHHHHHS--STTT--TTGGGTS--HHHHHHHHHHHHHH-TTT-----HHHHHHSHHHHHHHHHHHTT-PPPHHHHHTTHHHHHHHHTSHHHHHHSHHHHT-B-TTS-BGGGG-S---SSGGGGTS-HHHHHHHHHHHHHHHGGGT---

Foldseek 3Di:
DDDDDDDDPDPPDDPPPPDPDDPDPVQQVDPDDDDPVRVVLVVPADPPQQPDPVCPVRHHPDPLVNLLVLLVVCVVCVLVHDDDDLVVCVVCVLVVVQVVCVSVVRHDDPVCVVVCVSVVVCVCPPLVNVLPDPCQQANADPVGHRNNSVRDPSDPPPCVVRDDPVSVVVVVVVNCVRCVVSPDDD

Organism: NCBI:txid43782

Radius of gyration: 23.21 Å; chains: 1; bounding box: 46×43×86 Å

Sequence (186 aa):
MPTTVEPVKLSNSIPTTTPPHDPLPKYLQEEYEMTQERKDLVSSLPTEKGWLTNYLHQYQGPYWDHVLDYWKASLEKPERVLFLKFEEMKMEPGLHLKKLAEFLGCPFSPEEEASGLVDGILKLCSFDTLSNLEVNKTGKLPSGEENKVFFRRGETGDWKDHLTCEMIQEMDKITEEKLHASGLKF

pLDDT: mean 77.27, std 22.19, range [32.0, 98.31]

InterPro domains:
  IPR000863 Sulfotransferase domain [PF00685] (61-183)
  IPR027417 P-loop containing nucleoside triphosphate hydrolase [G3DSA:3.40.50.300] (59-186)
  IPR027417 P-loop containing nucleoside triphosphate hydrolase [SSF52540] (55-186)